Protein AF-A0A0D8L1F2-F1 (afdb_monomer_lite)

Structure (mmCIF, N/CA/C/O backbone):
data_AF-A0A0D8L1F2-F1
#
_entry.id   AF-A0A0D8L1F2-F1
#
loop_
_atom_site.group_PDB
_atom_site.id
_atom_site.type_symbol
_atom_site.label_atom_id
_atom_site.label_alt_id
_atom_site.label_comp_id
_atom_site.label_asym_id
_atom_site.label_entity_id
_atom_site.label_seq_id
_atom_site.pdbx_PDB_ins_code
_atom_site.Cartn_x
_atom_site.Cartn_y
_atom_site.Cartn_z
_atom_site.occupancy
_atom_site.B_iso_or_equiv
_atom_site.auth_seq_id
_atom_site.auth_comp_id
_atom_site.auth_asym_id
_atom_site.auth_atom_id
_atom_site.pdbx_PDB_model_num
ATOM 1 N N . THR A 1 1 ? -0.010 -15.046 -6.579 1.00 81.12 1 THR A N 1
ATOM 2 C CA . THR A 1 1 ? 1.355 -15.216 -7.122 1.00 81.12 1 THR A CA 1
ATOM 3 C C . THR A 1 1 ? 1.307 -15.309 -8.630 1.00 81.12 1 THR A C 1
ATOM 5 O O . THR A 1 1 ? 0.447 -16.017 -9.132 1.00 81.12 1 THR A O 1
ATOM 8 N N . LEU A 1 2 ? 2.216 -14.634 -9.337 1.00 91.88 2 LEU A N 1
ATOM 9 C CA . LEU A 1 2 ? 2.370 -14.668 -10.795 1.00 91.88 2 LEU A CA 1
ATOM 10 C C . LEU A 1 2 ? 3.805 -15.093 -11.134 1.00 91.88 2 LEU A C 1
ATOM 12 O O . LEU A 1 2 ? 4.765 -14.518 -10.615 1.00 91.88 2 LEU A O 1
ATOM 16 N N . ARG A 1 3 ? 3.957 -16.107 -11.991 1.00 95.12 3 ARG A N 1
ATOM 17 C CA . ARG A 1 3 ? 5.261 -16.612 -12.443 1.00 95.12 3 ARG A CA 1
ATOM 18 C C . ARG A 1 3 ? 5.282 -16.678 -13.963 1.00 95.12 3 ARG A C 1
ATOM 20 O O . ARG A 1 3 ? 4.479 -17.395 -14.543 1.00 95.12 3 ARG A O 1
ATOM 27 N N . CYS A 1 4 ? 6.202 -15.945 -14.577 1.00 94.81 4 CYS A N 1
A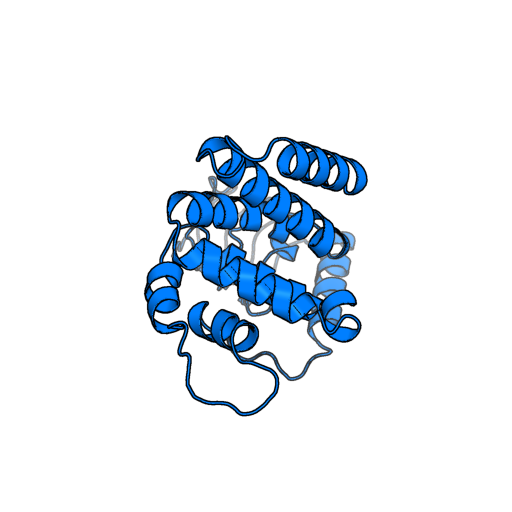TOM 28 C CA . CYS A 1 4 ? 6.330 -15.831 -16.027 1.00 94.81 4 CYS A CA 1
ATOM 29 C C . CYS A 1 4 ? 7.793 -15.868 -16.512 1.00 94.81 4 CYS A C 1
ATOM 31 O O . CYS A 1 4 ? 8.147 -15.295 -17.540 1.00 94.81 4 CYS A O 1
ATOM 33 N N . ASN A 1 5 ? 8.666 -16.543 -15.758 1.00 96.69 5 ASN A N 1
ATOM 34 C CA . ASN A 1 5 ? 10.099 -16.628 -16.055 1.00 96.69 5 ASN A CA 1
ATOM 35 C C . ASN A 1 5 ? 10.387 -17.268 -17.426 1.00 96.69 5 ASN A C 1
ATOM 37 O O . ASN A 1 5 ? 9.662 -18.176 -17.826 1.00 96.69 5 ASN A O 1
ATOM 41 N N . ASN A 1 6 ? 11.495 -16.875 -18.060 1.00 97.31 6 ASN A N 1
ATOM 42 C CA . ASN A 1 6 ? 12.015 -17.452 -19.308 1.00 97.31 6 ASN A CA 1
ATOM 43 C C . ASN A 1 6 ? 11.023 -17.361 -20.475 1.00 97.31 6 ASN A C 1
ATOM 45 O O . ASN A 1 6 ? 10.705 -18.360 -21.117 1.00 97.31 6 ASN A O 1
ATOM 49 N N . ASN A 1 7 ? 10.524 -16.156 -20.732 1.00 97.00 7 ASN A N 1
ATOM 50 C CA . ASN A 1 7 ? 9.654 -15.873 -21.869 1.00 97.00 7 ASN A CA 1
ATOM 51 C C . ASN A 1 7 ? 10.228 -14.715 -22.700 1.00 97.00 7 ASN A C 1
ATOM 53 O O . ASN A 1 7 ? 11.333 -14.229 -22.466 1.00 97.00 7 ASN A O 1
ATOM 57 N N . GLN A 1 8 ? 9.477 -14.290 -23.712 1.00 97.00 8 GLN A N 1
ATOM 58 C CA . GLN A 1 8 ? 9.818 -13.156 -24.573 1.00 97.00 8 GLN A CA 1
ATOM 59 C C . GLN A 1 8 ? 8.890 -11.962 -24.305 1.00 97.00 8 GLN A C 1
ATOM 61 O O . GLN A 1 8 ? 8.558 -11.209 -25.216 1.00 97.00 8 GLN A O 1
ATOM 66 N N . LEU A 1 9 ? 8.416 -11.811 -23.064 1.00 97.12 9 LEU A N 1
ATOM 67 C CA . LEU A 1 9 ? 7.480 -10.745 -22.714 1.00 97.12 9 LEU A CA 1
ATOM 68 C C . LEU A 1 9 ? 8.188 -9.396 -22.765 1.00 97.12 9 LEU A C 1
ATOM 70 O O . LEU A 1 9 ? 9.232 -9.218 -22.139 1.00 97.12 9 LEU A O 1
ATOM 74 N N . THR A 1 10 ? 7.592 -8.450 -23.483 1.00 96.00 10 THR A N 1
ATOM 75 C CA . THR A 1 10 ? 8.072 -7.065 -23.596 1.00 96.00 10 THR A CA 1
ATOM 76 C C . THR A 1 10 ? 7.353 -6.115 -22.639 1.00 96.00 10 THR A C 1
ATOM 78 O O . THR A 1 10 ? 7.890 -5.066 -22.286 1.00 96.00 10 THR A O 1
ATOM 81 N N . SER A 1 11 ? 6.164 -6.497 -22.165 1.00 95.25 11 SER A N 1
ATOM 82 C CA . SER A 1 11 ? 5.370 -5.762 -21.182 1.00 95.25 11 SER A CA 1
ATOM 83 C C . SER A 1 11 ? 4.539 -6.710 -20.311 1.00 95.25 11 SER A C 1
ATOM 85 O O . SER A 1 11 ? 4.384 -7.895 -20.615 1.00 95.25 11 SER A O 1
ATOM 87 N N . LEU A 1 12 ? 4.007 -6.177 -19.209 1.00 94.06 12 LEU A N 1
ATOM 88 C CA . LEU A 1 12 ? 3.026 -6.850 -18.360 1.00 94.06 12 LEU A CA 1
ATOM 89 C C . LEU A 1 12 ? 1.721 -6.042 -18.341 1.00 94.06 12 LEU A C 1
ATOM 91 O O . LEU A 1 12 ? 1.775 -4.809 -18.364 1.00 94.06 12 LEU A O 1
ATOM 95 N N . PRO A 1 13 ? 0.554 -6.705 -18.259 1.00 92.44 13 PRO A N 1
ATOM 96 C CA . PRO A 1 13 ? -0.706 -6.020 -17.997 1.00 92.44 13 PRO A CA 1
ATOM 97 C C . PRO A 1 13 ? -0.723 -5.430 -16.572 1.00 92.44 13 PRO A C 1
ATOM 99 O O . PRO A 1 13 ? 0.138 -5.773 -15.754 1.00 92.44 13 PRO A O 1
ATOM 102 N N . PRO A 1 14 ? -1.715 -4.580 -16.238 1.00 87.94 14 PRO A N 1
ATOM 103 C CA . PRO A 1 14 ? -1.937 -4.137 -14.865 1.00 87.94 14 PRO A CA 1
ATOM 104 C C . PRO A 1 14 ? -1.960 -5.316 -13.885 1.00 87.94 14 PRO A C 1
ATOM 106 O O . PRO A 1 14 ? -2.590 -6.344 -14.142 1.00 87.94 14 PRO A O 1
ATOM 109 N N . LEU A 1 15 ? -1.249 -5.172 -12.765 1.00 85.62 15 LEU A N 1
ATOM 110 C CA . LEU A 1 15 ? -1.155 -6.228 -11.762 1.00 85.62 15 LEU A CA 1
ATOM 111 C C . LEU A 1 15 ? -2.394 -6.211 -10.858 1.00 85.62 15 LEU A C 1
ATOM 113 O O . LEU A 1 15 ? -2.869 -5.133 -10.498 1.00 85.62 15 LEU A O 1
ATOM 117 N N . PRO A 1 16 ? -2.902 -7.382 -10.438 1.00 79.94 16 PRO A N 1
ATOM 118 C CA . PRO A 1 16 ? -3.997 -7.434 -9.485 1.00 79.94 16 PRO A CA 1
ATOM 119 C C . PRO A 1 16 ? -3.550 -6.888 -8.124 1.00 79.94 16 PRO A C 1
ATOM 121 O O . PRO A 1 16 ? -2.434 -7.149 -7.671 1.00 79.94 16 PRO A O 1
ATOM 124 N N . THR A 1 17 ? -4.445 -6.165 -7.452 1.00 67.12 17 THR A N 1
ATOM 125 C CA . THR A 1 17 ? -4.190 -5.456 -6.184 1.00 67.12 17 THR A CA 1
ATOM 126 C C . THR A 1 17 ? -3.732 -6.375 -5.045 1.00 67.12 17 THR A C 1
ATOM 128 O O . THR A 1 17 ? -2.955 -5.948 -4.198 1.00 67.12 17 THR A O 1
ATOM 131 N N . GLY A 1 18 ? -4.129 -7.652 -5.056 1.00 67.94 18 GLY A N 1
ATOM 132 C CA . GLY A 1 18 ? -3.708 -8.669 -4.078 1.00 67.94 18 GLY A CA 1
ATOM 133 C C . GLY A 1 18 ? -2.446 -9.466 -4.446 1.00 67.94 18 GLY A C 1
ATOM 134 O O . GLY A 1 18 ? -2.176 -10.508 -3.841 1.00 67.94 18 GLY A O 1
ATOM 135 N N . LEU A 1 19 ? -1.683 -9.072 -5.475 1.00 79.00 19 LEU A N 1
ATOM 136 C CA . LEU A 1 19 ? -0.528 -9.857 -5.918 1.00 79.00 19 LEU A CA 1
ATOM 137 C C . LEU A 1 19 ? 0.652 -9.767 -4.936 1.00 79.00 19 LEU A C 1
ATOM 139 O O . LEU A 1 19 ? 1.387 -8.787 -4.909 1.00 79.00 19 LEU A O 1
ATOM 143 N N . GLN A 1 20 ? 0.902 -10.860 -4.215 1.00 73.75 20 GLN A N 1
ATOM 144 C CA . GLN A 1 20 ? 1.997 -10.932 -3.237 1.00 73.75 20 GLN A CA 1
ATOM 145 C C . GLN A 1 20 ? 3.369 -11.299 -3.824 1.00 73.75 20 GLN A C 1
ATOM 147 O O . GLN A 1 20 ? 4.401 -10.966 -3.250 1.00 73.75 20 GLN A O 1
ATOM 152 N N . GLU A 1 21 ? 3.424 -12.019 -4.945 1.00 83.25 21 GLU A N 1
ATOM 153 C CA . GLU A 1 21 ? 4.690 -12.475 -5.533 1.00 83.25 21 GLU A CA 1
ATOM 154 C C . GLU A 1 21 ? 4.629 -12.367 -7.055 1.00 83.25 21 GLU A C 1
ATOM 156 O O . GLU A 1 21 ? 3.747 -12.967 -7.677 1.00 83.25 21 GLU A O 1
ATOM 161 N N . LEU A 1 22 ? 5.589 -11.638 -7.627 1.00 94.12 22 LEU A N 1
ATOM 162 C CA . LEU A 1 22 ? 5.833 -11.516 -9.060 1.00 94.12 22 LEU A CA 1
ATOM 163 C C . LEU A 1 22 ? 7.233 -12.051 -9.382 1.00 94.12 22 LEU A C 1
ATOM 165 O O . LEU A 1 22 ? 8.231 -11.532 -8.880 1.00 94.12 22 LEU A O 1
ATOM 169 N N . ARG A 1 23 ? 7.311 -13.088 -10.222 1.00 94.88 23 ARG A N 1
ATOM 170 C CA . ARG A 1 23 ? 8.579 -13.616 -10.750 1.00 94.88 23 ARG A CA 1
ATOM 171 C C . ARG A 1 23 ? 8.531 -13.688 -12.268 1.00 94.88 23 ARG A C 1
ATOM 173 O O . ARG A 1 23 ? 7.853 -14.557 -12.811 1.00 94.88 23 ARG A O 1
ATOM 180 N N . CYS A 1 24 ? 9.246 -12.795 -12.932 1.00 96.44 24 CYS A N 1
ATOM 181 C CA . CYS A 1 24 ? 9.278 -12.677 -14.387 1.00 96.44 24 CYS A CA 1
ATOM 182 C C . CYS A 1 24 ? 10.712 -12.443 -14.878 1.00 96.44 24 CYS A C 1
ATOM 184 O O . CYS A 1 24 ? 11.007 -11.525 -15.641 1.00 96.44 24 CYS A O 1
ATOM 186 N N . ASN A 1 25 ? 11.616 -13.301 -14.410 1.00 96.69 25 ASN A N 1
ATOM 187 C CA . ASN A 1 25 ? 13.031 -13.282 -14.765 1.00 96.69 25 ASN A CA 1
ATOM 188 C C . ASN A 1 25 ? 13.242 -13.723 -16.216 1.00 96.69 25 ASN A C 1
ATOM 190 O O . ASN A 1 25 ? 12.440 -14.500 -16.734 1.00 96.69 25 ASN A O 1
ATOM 194 N N . HIS A 1 26 ? 14.343 -13.297 -16.834 1.00 96.88 26 HIS A N 1
ATOM 195 C CA . HIS A 1 26 ? 14.728 -13.679 -18.195 1.00 96.88 26 HIS A CA 1
ATOM 196 C C . HIS A 1 26 ? 13.600 -13.412 -19.199 1.00 96.88 26 HIS A C 1
ATOM 198 O O . HIS A 1 26 ? 13.029 -14.331 -19.786 1.00 96.88 26 HIS A O 1
ATOM 204 N N . ASN A 1 27 ? 13.247 -12.137 -19.327 1.00 98.12 27 ASN A N 1
ATOM 205 C CA . ASN A 1 27 ? 12.273 -11.628 -20.287 1.00 98.12 27 ASN A CA 1
ATOM 206 C C . ASN A 1 27 ? 12.861 -10.398 -21.003 1.00 98.12 27 ASN A C 1
ATOM 208 O O . ASN A 1 27 ? 14.049 -10.095 -20.884 1.00 98.12 27 ASN A O 1
ATOM 212 N N . GLN A 1 28 ? 12.043 -9.699 -21.785 1.00 97.44 28 GLN A N 1
ATOM 213 C CA . GLN A 1 28 ? 12.422 -8.492 -22.521 1.00 97.44 28 GLN A CA 1
ATOM 214 C C . GLN A 1 28 ? 11.654 -7.267 -22.003 1.00 97.44 28 GLN A C 1
ATOM 216 O O . GLN A 1 28 ? 11.385 -6.338 -22.762 1.00 97.44 28 GLN A O 1
ATOM 221 N N . LEU A 1 29 ? 11.266 -7.269 -20.720 1.00 97.25 29 LEU A N 1
ATOM 222 C CA . LEU A 1 29 ? 10.457 -6.202 -20.136 1.00 97.25 29 LEU A CA 1
ATOM 223 C C . LEU A 1 29 ? 11.232 -4.887 -20.167 1.00 97.25 29 LEU A C 1
ATOM 225 O O . LEU A 1 29 ? 12.333 -4.802 -19.620 1.00 97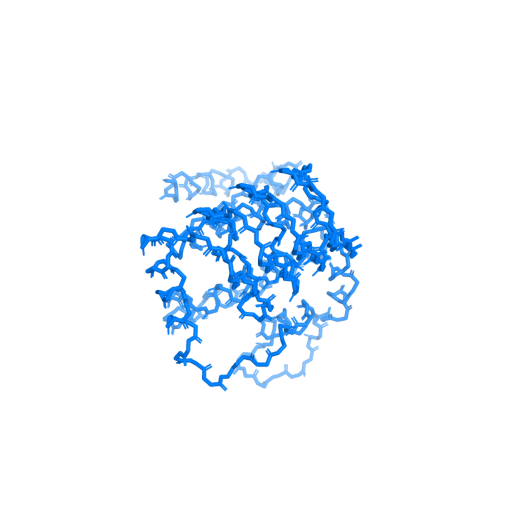.25 29 LEU A O 1
ATOM 229 N N . THR A 1 30 ? 10.644 -3.867 -20.786 1.00 92.00 30 THR A N 1
ATOM 230 C CA . THR A 1 30 ? 11.222 -2.515 -20.873 1.00 92.00 30 THR A CA 1
ATOM 231 C C . THR A 1 30 ? 10.699 -1.586 -19.778 1.00 92.00 30 THR A C 1
ATOM 233 O O . THR A 1 30 ? 11.370 -0.626 -19.402 1.00 92.00 30 THR A O 1
ATOM 236 N N . SER A 1 31 ? 9.533 -1.901 -19.213 1.00 89.19 31 SER A N 1
ATOM 237 C CA . SER A 1 31 ? 8.926 -1.211 -18.076 1.00 89.19 31 SER A CA 1
ATOM 238 C C . SER A 1 31 ? 8.124 -2.183 -17.205 1.00 89.19 31 SER A C 1
ATOM 240 O O . SER A 1 31 ? 7.849 -3.321 -17.597 1.00 89.19 31 SER A O 1
ATOM 242 N N . LEU A 1 32 ? 7.750 -1.733 -16.005 1.00 88.50 32 LEU A N 1
ATOM 243 C CA . LEU A 1 32 ? 6.818 -2.444 -15.132 1.00 88.50 32 LEU A CA 1
ATOM 244 C C . LEU A 1 32 ? 5.560 -1.598 -14.898 1.00 88.50 32 LEU A C 1
ATOM 246 O O . LEU A 1 32 ? 5.671 -0.376 -14.770 1.00 88.50 32 LEU A O 1
ATOM 250 N N . PRO A 1 33 ? 4.379 -2.230 -14.790 1.00 87.81 33 PRO A N 1
ATOM 251 C CA . PRO A 1 33 ? 3.174 -1.569 -14.300 1.00 87.81 33 PRO A CA 1
ATOM 252 C C . PRO A 1 33 ? 3.332 -1.163 -12.826 1.00 87.81 33 PRO A C 1
ATOM 254 O O . PRO A 1 33 ? 4.276 -1.574 -12.144 1.00 87.81 33 PRO A O 1
ATOM 257 N N . ALA A 1 34 ? 2.371 -0.387 -12.319 1.00 80.56 34 ALA A N 1
ATOM 258 C CA . ALA A 1 34 ? 2.299 -0.061 -10.899 1.00 80.56 34 ALA A CA 1
ATOM 259 C C . ALA A 1 34 ? 2.318 -1.338 -10.044 1.00 80.56 34 ALA A C 1
ATOM 261 O O . ALA A 1 34 ? 1.617 -2.316 -10.322 1.00 80.56 34 ALA A O 1
ATOM 262 N N . LEU A 1 35 ? 3.153 -1.319 -9.010 1.00 79.88 35 LEU A N 1
ATOM 263 C CA . LEU A 1 35 ? 3.370 -2.450 -8.124 1.00 79.88 35 LEU A CA 1
ATOM 264 C C . LEU A 1 35 ? 2.395 -2.374 -6.943 1.00 79.88 35 LEU A C 1
ATOM 266 O O . LEU A 1 35 ? 2.310 -1.325 -6.301 1.00 79.88 35 LEU A O 1
ATOM 270 N N . PRO A 1 36 ? 1.689 -3.470 -6.624 1.00 73.44 36 PRO A N 1
ATOM 271 C CA . PRO A 1 36 ? 0.894 -3.567 -5.409 1.00 73.44 3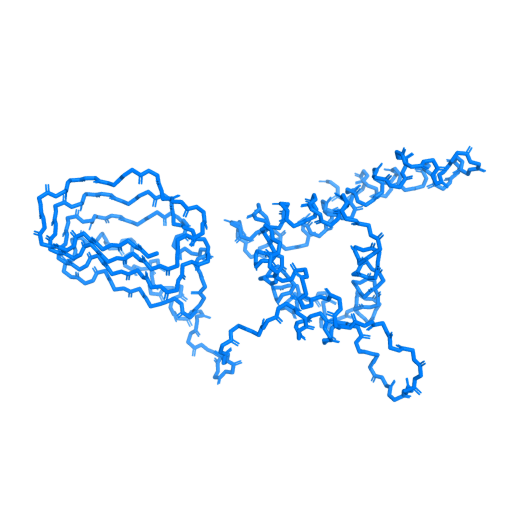6 PRO A CA 1
ATOM 272 C C . PRO A 1 36 ? 1.741 -3.319 -4.162 1.00 73.44 36 PRO A C 1
ATOM 274 O O . PRO A 1 36 ? 2.810 -3.910 -4.011 1.00 73.44 36 PRO A O 1
ATOM 277 N N . ALA A 1 37 ? 1.241 -2.484 -3.248 1.00 64.56 37 ALA A N 1
ATOM 278 C CA . ALA A 1 37 ? 1.933 -2.175 -1.996 1.00 64.56 37 ALA A CA 1
ATOM 279 C C . ALA A 1 37 ? 2.204 -3.441 -1.161 1.00 64.56 37 ALA A C 1
ATOM 281 O O . ALA A 1 37 ? 3.282 -3.569 -0.593 1.00 64.56 37 ALA A O 1
ATOM 282 N N . GLU A 1 38 ? 1.269 -4.403 -1.191 1.00 61.91 38 GLU A N 1
ATOM 283 C CA . GLU A 1 38 ? 1.285 -5.721 -0.521 1.00 61.91 38 GLU A CA 1
ATOM 284 C C . GLU A 1 38 ? 2.194 -6.774 -1.158 1.00 61.91 38 GLU A C 1
ATOM 286 O O . GLU A 1 38 ? 2.196 -7.942 -0.756 1.00 61.91 38 GLU A O 1
ATOM 291 N N . MET A 1 39 ? 2.996 -6.386 -2.148 1.00 74.44 39 MET A N 1
ATOM 292 C CA . MET A 1 39 ? 3.958 -7.293 -2.748 1.00 74.44 39 MET A CA 1
ATOM 293 C C . MET A 1 39 ? 5.041 -7.668 -1.733 1.00 74.44 39 MET A C 1
ATOM 295 O O . MET A 1 39 ? 5.685 -6.819 -1.133 1.00 74.44 39 MET A O 1
ATOM 299 N N . LEU A 1 40 ? 5.266 -8.968 -1.565 1.00 71.44 40 LEU A N 1
ATOM 300 C CA . LEU A 1 40 ? 6.286 -9.538 -0.685 1.00 71.44 40 LEU A CA 1
ATOM 301 C C . LEU A 1 40 ? 7.557 -9.908 -1.452 1.00 71.44 40 LEU A C 1
ATOM 303 O O . LEU A 1 40 ? 8.649 -9.946 -0.880 1.00 71.44 40 LEU A O 1
ATOM 307 N N . ARG A 1 41 ? 7.426 -10.198 -2.752 1.00 80.12 41 ARG A N 1
ATOM 308 C CA . ARG A 1 41 ? 8.562 -10.515 -3.618 1.00 80.12 41 ARG A CA 1
ATOM 309 C C . ARG A 1 41 ? 8.355 -10.017 -5.045 1.00 80.12 41 ARG A C 1
ATOM 311 O O . ARG A 1 41 ? 7.388 -10.396 -5.703 1.00 80.12 41 ARG A O 1
ATOM 318 N N . LEU A 1 42 ? 9.335 -9.261 -5.525 1.00 90.88 42 LEU A N 1
ATOM 319 C CA . LEU A 1 42 ? 9.509 -8.834 -6.906 1.00 90.88 42 LEU A CA 1
ATOM 320 C C . LEU A 1 42 ? 10.828 -9.405 -7.433 1.00 90.88 42 LEU A C 1
ATOM 322 O O . LEU A 1 42 ? 11.896 -9.070 -6.931 1.00 90.88 42 LEU A O 1
ATOM 326 N N . SER A 1 43 ? 10.767 -10.254 -8.453 1.00 92.81 43 SER A N 1
ATOM 327 C CA . SER A 1 43 ? 11.949 -10.772 -9.144 1.00 92.81 43 SER A CA 1
ATOM 328 C C . SER A 1 43 ? 11.755 -10.575 -10.644 1.00 92.81 43 SER A C 1
ATOM 330 O O . SER A 1 43 ? 10.860 -11.174 -11.244 1.00 92.81 43 SER A O 1
ATOM 332 N N . VAL A 1 44 ? 12.552 -9.678 -11.222 1.00 94.81 44 VAL A N 1
ATOM 333 C CA . VAL A 1 44 ? 12.529 -9.304 -12.650 1.00 94.81 44 VAL A CA 1
ATOM 334 C C . VAL A 1 44 ? 13.951 -9.269 -13.212 1.00 94.81 44 VAL A C 1
ATOM 336 O O . VAL A 1 44 ? 14.332 -8.398 -13.994 1.00 94.81 44 VAL A O 1
ATOM 339 N N . VAL A 1 45 ? 14.752 -10.240 -12.787 1.00 96.00 45 VAL A N 1
ATOM 340 C CA . VAL A 1 45 ? 16.166 -10.391 -13.132 1.00 96.00 45 VAL A CA 1
ATOM 341 C C . VAL A 1 45 ? 16.339 -10.601 -14.632 1.00 96.00 45 VAL A C 1
ATOM 343 O O . VAL A 1 45 ? 15.538 -11.309 -15.238 1.00 96.00 45 VAL A O 1
ATOM 346 N N . ASN A 1 46 ? 17.400 -10.043 -15.220 1.00 96.06 46 ASN A N 1
ATOM 347 C CA . ASN A 1 46 ? 17.716 -10.180 -16.648 1.00 96.06 46 ASN A CA 1
ATOM 348 C C . ASN A 1 46 ? 16.536 -9.767 -17.546 1.00 96.06 46 ASN A C 1
ATOM 350 O O . ASN A 1 46 ? 15.941 -10.590 -18.243 1.00 96.06 46 ASN A O 1
ATOM 354 N N . ASN A 1 47 ? 16.193 -8.483 -17.478 1.00 97.75 47 ASN A N 1
ATOM 355 C CA . ASN A 1 47 ? 15.224 -7.806 -18.338 1.00 97.75 47 ASN A CA 1
ATOM 356 C C . ASN A 1 47 ? 15.876 -6.548 -18.952 1.00 97.75 47 ASN A C 1
ATOM 358 O O . ASN A 1 47 ? 17.084 -6.339 -18.836 1.00 97.75 47 ASN A O 1
ATOM 362 N N . GLN A 1 48 ? 15.092 -5.706 -19.626 1.00 96.00 48 GLN A N 1
ATOM 363 C CA . GLN A 1 48 ? 15.560 -4.484 -20.290 1.00 96.00 48 GLN A CA 1
ATOM 364 C C . GLN A 1 48 ? 15.071 -3.212 -19.575 1.00 96.00 48 GLN A C 1
ATOM 366 O O . GLN A 1 48 ? 14.890 -2.169 -20.203 1.00 96.00 48 GLN A O 1
ATOM 371 N N . LEU A 1 49 ? 14.854 -3.281 -18.257 1.00 92.19 49 LEU A N 1
ATOM 372 C CA . LEU A 1 49 ? 14.352 -2.153 -17.475 1.00 92.19 49 LEU A CA 1
ATOM 373 C C . LEU A 1 49 ? 15.416 -1.056 -17.371 1.00 92.19 49 LEU A C 1
ATOM 375 O O . LEU A 1 49 ? 16.521 -1.285 -16.875 1.00 92.19 49 LEU A O 1
ATOM 379 N N . THR A 1 50 ? 15.063 0.156 -17.793 1.00 83.19 50 THR A N 1
ATOM 380 C CA . THR A 1 50 ? 15.897 1.360 -17.626 1.00 83.19 50 THR A CA 1
ATOM 381 C C . THR A 1 50 ? 15.458 2.199 -16.426 1.00 83.19 50 THR A C 1
ATOM 383 O O . THR A 1 50 ? 16.280 2.876 -15.801 1.00 83.19 50 THR A O 1
ATOM 386 N N . THR A 1 51 ? 14.178 2.107 -16.067 1.00 81.62 51 THR A N 1
ATOM 387 C CA . THR A 1 51 ? 13.542 2.766 -14.924 1.00 81.62 51 THR A CA 1
ATOM 388 C C . THR A 1 51 ? 12.678 1.775 -14.141 1.00 81.62 51 THR A C 1
ATOM 390 O O . THR A 1 51 ? 12.438 0.646 -14.572 1.00 81.62 51 THR A O 1
ATOM 393 N N . LEU A 1 52 ? 12.223 2.196 -12.961 1.00 79.88 52 LEU A N 1
ATOM 394 C CA . LEU A 1 52 ? 11.267 1.465 -12.133 1.00 79.88 52 LEU A CA 1
ATOM 395 C C . LEU A 1 52 ? 10.061 2.368 -11.850 1.00 79.88 52 LEU A C 1
ATOM 397 O O . LEU A 1 52 ? 10.228 3.588 -11.803 1.00 79.88 52 LEU A O 1
ATOM 401 N N . PRO A 1 53 ? 8.861 1.798 -11.656 1.00 78.06 53 PRO A N 1
ATOM 402 C CA . PRO A 1 53 ? 7.676 2.580 -11.335 1.00 78.06 53 PRO A CA 1
ATOM 403 C C . PRO A 1 53 ? 7.828 3.221 -9.953 1.00 78.06 53 PRO A C 1
ATOM 405 O O . PRO A 1 53 ? 8.370 2.601 -9.039 1.00 78.06 53 PRO A O 1
ATOM 408 N N . GLU A 1 54 ? 7.296 4.431 -9.768 1.00 67.88 54 GLU A N 1
ATOM 409 C CA . GLU A 1 54 ? 7.375 5.168 -8.493 1.00 67.88 54 GLU A CA 1
ATOM 410 C C . GLU A 1 54 ? 6.808 4.374 -7.307 1.00 67.88 54 GLU A C 1
ATOM 412 O O . GLU A 1 54 ? 7.308 4.473 -6.185 1.00 67.88 54 GLU A O 1
ATOM 417 N N . SER A 1 55 ? 5.834 3.492 -7.568 1.00 70.56 55 SER A N 1
ATOM 418 C CA . SER A 1 55 ? 5.263 2.557 -6.592 1.00 70.56 55 SER A CA 1
ATOM 419 C C . SER A 1 55 ? 6.302 1.660 -5.906 1.00 70.56 55 SER A C 1
ATOM 421 O O . SER A 1 55 ? 6.016 1.127 -4.839 1.00 70.56 55 SER A O 1
ATOM 423 N N . ILE A 1 56 ? 7.512 1.503 -6.466 1.00 75.94 56 ILE A N 1
ATOM 424 C CA . ILE A 1 56 ? 8.619 0.776 -5.824 1.00 75.94 56 ILE A CA 1
ATOM 425 C C . ILE A 1 56 ? 8.994 1.377 -4.456 1.00 75.94 56 ILE A C 1
ATOM 427 O O . ILE A 1 56 ? 9.383 0.641 -3.554 1.00 75.94 56 ILE A O 1
ATOM 431 N N . ALA A 1 57 ? 8.820 2.691 -4.267 1.00 64.81 57 ALA A N 1
ATOM 432 C CA . ALA A 1 57 ? 9.037 3.358 -2.981 1.00 64.81 57 ALA A CA 1
ATOM 433 C C . ALA A 1 57 ? 7.914 3.091 -1.964 1.00 64.81 57 ALA A C 1
ATOM 435 O O . ALA A 1 57 ? 8.111 3.263 -0.761 1.00 64.81 57 ALA A O 1
ATOM 436 N N . GLY A 1 58 ? 6.738 2.683 -2.447 1.00 58.22 58 GLY A N 1
ATOM 437 C CA . GLY A 1 58 ? 5.579 2.320 -1.633 1.00 58.22 58 GLY A CA 1
ATOM 438 C C . GLY A 1 58 ? 5.552 0.851 -1.212 1.00 58.22 58 GLY A C 1
ATOM 439 O O . GLY A 1 58 ? 4.711 0.485 -0.394 1.00 58.22 58 GLY A O 1
ATOM 440 N N . LEU A 1 59 ? 6.458 0.020 -1.740 1.00 66.56 59 LEU A N 1
ATOM 441 C CA . LEU A 1 59 ? 6.571 -1.384 -1.354 1.00 66.56 59 LEU A CA 1
ATOM 442 C C . LEU A 1 59 ? 6.950 -1.526 0.118 1.00 66.56 59 LEU A C 1
ATOM 444 O O . LEU A 1 59 ? 7.643 -0.683 0.699 1.00 66.56 59 LEU A O 1
ATOM 448 N N . PHE A 1 60 ? 6.558 -2.649 0.718 1.00 56.66 60 PHE A N 1
ATOM 449 C CA . PHE A 1 60 ? 7.012 -2.973 2.061 1.00 56.66 60 PHE A CA 1
ATOM 450 C C . PHE A 1 60 ? 8.534 -2.970 2.144 1.00 56.66 60 PHE A C 1
ATOM 452 O O . PHE A 1 60 ? 9.219 -3.545 1.301 1.00 56.66 60 PHE A O 1
ATOM 459 N N . ARG A 1 61 ? 9.060 -2.416 3.241 1.00 56.00 61 ARG A N 1
ATOM 460 C CA . ARG A 1 61 ? 10.496 -2.431 3.566 1.00 56.00 61 ARG A CA 1
ATOM 461 C C . ARG A 1 61 ? 11.093 -3.854 3.563 1.00 56.00 61 ARG A C 1
ATOM 463 O O . ARG A 1 61 ? 12.284 -4.018 3.344 1.00 56.00 61 ARG A O 1
ATOM 470 N N . ALA A 1 62 ? 10.258 -4.873 3.797 1.00 57.25 62 ALA A N 1
ATOM 471 C CA . ALA A 1 62 ? 10.621 -6.293 3.796 1.00 57.25 62 ALA A CA 1
ATOM 472 C C . ALA A 1 62 ? 10.434 -6.998 2.436 1.00 57.25 62 ALA A C 1
ATOM 474 O O . ALA A 1 62 ? 10.660 -8.207 2.342 1.00 57.25 62 ALA A O 1
ATOM 475 N N . THR A 1 63 ? 10.001 -6.276 1.400 1.00 66.06 63 THR A N 1
ATOM 476 C CA . THR A 1 63 ? 9.812 -6.834 0.059 1.00 66.06 63 THR A CA 1
ATOM 477 C C . THR A 1 63 ? 11.154 -7.275 -0.490 1.00 66.06 63 THR A C 1
ATOM 479 O O . THR A 1 63 ? 12.099 -6.492 -0.569 1.00 66.06 63 THR A O 1
ATOM 482 N N . GLN A 1 64 ? 11.242 -8.532 -0.907 1.00 74.94 64 GLN A N 1
ATOM 483 C CA . GLN A 1 64 ? 12.419 -9.012 -1.616 1.00 74.94 64 GLN A CA 1
ATOM 484 C C . GLN A 1 64 ? 12.356 -8.498 -3.049 1.00 74.94 64 GLN A C 1
ATOM 486 O O . GLN A 1 64 ? 11.559 -9.000 -3.840 1.00 74.94 64 GLN A O 1
ATOM 491 N N . VAL A 1 65 ? 13.167 -7.491 -3.363 1.00 85.12 65 VAL A N 1
ATOM 492 C CA . VAL A 1 65 ? 13.259 -6.899 -4.698 1.00 85.12 65 VAL A CA 1
ATOM 493 C C . VAL A 1 65 ? 14.580 -7.309 -5.334 1.00 85.12 65 VAL A C 1
ATOM 495 O O . VAL A 1 65 ? 15.645 -6.946 -4.844 1.00 85.12 65 VAL A O 1
ATOM 498 N N . ASP A 1 66 ? 14.502 -8.044 -6.438 1.00 86.50 66 ASP A N 1
ATOM 499 C CA . ASP A 1 66 ? 15.651 -8.378 -7.273 1.00 86.50 66 ASP A CA 1
ATOM 500 C C . ASP A 1 66 ? 15.413 -7.903 -8.709 1.00 86.50 66 ASP A C 1
ATOM 502 O O . ASP A 1 66 ? 14.569 -8.424 -9.446 1.00 86.50 66 ASP A O 1
ATOM 506 N N . VAL A 1 67 ? 16.171 -6.872 -9.071 1.00 89.62 67 VAL A N 1
ATOM 507 C CA . VAL A 1 67 ? 16.172 -6.209 -10.381 1.00 89.62 67 VAL A CA 1
ATOM 508 C C . VAL A 1 67 ? 17.538 -6.343 -11.064 1.00 89.62 67 VAL A C 1
ATOM 510 O O . VAL A 1 67 ? 17.848 -5.593 -11.990 1.00 89.62 67 VAL A O 1
ATOM 513 N N . SER A 1 68 ? 18.383 -7.272 -10.608 1.00 89.62 68 SER A N 1
ATOM 514 C CA . SER A 1 68 ? 19.720 -7.488 -11.169 1.00 89.62 68 SER A CA 1
ATOM 515 C C . SER A 1 68 ? 19.675 -7.852 -12.661 1.00 89.62 68 SER A C 1
ATOM 517 O O . SER A 1 68 ? 18.669 -8.330 -13.185 1.00 89.62 68 SER A O 1
ATOM 519 N N . GLY A 1 69 ? 20.752 -7.561 -13.392 1.00 89.19 69 GLY A N 1
ATOM 520 C CA . GLY A 1 69 ? 20.804 -7.826 -14.835 1.00 89.19 69 GLY A CA 1
ATOM 521 C C . GLY A 1 69 ? 19.890 -6.933 -15.684 1.00 89.19 69 GLY A C 1
ATOM 522 O O . GLY A 1 69 ? 19.577 -7.294 -16.811 1.00 89.19 69 GLY A O 1
ATOM 523 N N . ASN A 1 70 ? 19.457 -5.782 -15.158 1.00 92.38 70 ASN A N 1
ATOM 524 C CA . ASN A 1 70 ? 18.737 -4.757 -15.914 1.00 92.38 70 ASN A CA 1
ATOM 525 C C . ASN A 1 70 ? 19.631 -3.537 -16.198 1.00 92.38 70 ASN A C 1
ATOM 527 O O . ASN A 1 70 ? 20.420 -3.141 -15.328 1.00 92.38 70 ASN A O 1
ATOM 531 N N . PRO A 1 71 ? 19.489 -2.880 -17.364 1.00 90.56 71 PRO A N 1
ATOM 532 C CA . PRO A 1 71 ? 20.210 -1.658 -17.717 1.00 90.56 71 PRO A CA 1
ATOM 533 C C . PRO A 1 71 ? 19.639 -0.411 -17.008 1.00 90.56 71 PRO A C 1
ATOM 535 O O . PRO A 1 71 ? 19.364 0.609 -17.637 1.00 90.56 71 PRO A O 1
ATOM 538 N N . LEU A 1 72 ? 19.477 -0.472 -15.680 1.00 87.06 72 LEU A N 1
ATOM 539 C CA . LEU A 1 72 ? 18.914 0.619 -14.881 1.00 87.06 72 LEU A CA 1
ATOM 540 C C . LEU A 1 72 ? 19.769 1.882 -14.992 1.00 87.06 72 LEU A C 1
ATOM 542 O O . LEU A 1 72 ? 20.993 1.821 -14.809 1.00 87.06 72 LEU A O 1
ATOM 546 N N . SER A 1 73 ? 19.109 3.020 -15.211 1.00 78.81 73 SER A N 1
ATOM 547 C CA . SER A 1 73 ? 19.745 4.335 -15.272 1.00 78.81 73 SER A CA 1
ATOM 548 C C . SER A 1 73 ? 20.455 4.688 -13.960 1.00 78.81 73 SER A C 1
ATOM 550 O O . SER A 1 73 ? 20.063 4.239 -12.878 1.00 78.81 73 SER A O 1
ATOM 552 N N . ALA A 1 74 ? 21.485 5.537 -14.035 1.00 72.88 74 ALA A N 1
ATOM 553 C CA . ALA A 1 74 ? 22.209 6.010 -12.851 1.00 72.88 74 ALA A CA 1
ATOM 554 C C . ALA A 1 74 ? 21.270 6.681 -11.830 1.00 72.88 74 ALA A C 1
ATOM 556 O O . ALA A 1 74 ? 21.388 6.446 -10.630 1.00 72.88 74 ALA A O 1
ATOM 557 N N . HIS A 1 75 ? 20.284 7.441 -12.315 1.00 69.00 75 HIS A N 1
ATOM 558 C CA . HIS A 1 75 ? 19.272 8.074 -11.475 1.00 69.00 75 HIS A CA 1
ATOM 559 C C . HIS A 1 75 ? 18.428 7.043 -10.707 1.00 69.00 75 HIS A C 1
ATOM 561 O O . HIS A 1 75 ? 18.269 7.150 -9.492 1.00 69.00 75 HIS A O 1
ATOM 567 N N . THR A 1 76 ? 17.946 5.995 -11.382 1.00 70.81 76 THR A N 1
ATOM 568 C CA . THR A 1 76 ? 17.158 4.928 -10.744 1.00 70.81 76 THR A CA 1
ATOM 569 C C . THR A 1 76 ? 17.979 4.137 -9.726 1.00 70.81 76 THR A C 1
ATOM 571 O O . THR A 1 76 ? 17.468 3.796 -8.661 1.00 70.81 76 THR A O 1
ATOM 574 N N . ARG A 1 77 ? 19.262 3.880 -10.001 1.00 72.94 77 ARG A N 1
ATOM 575 C CA . ARG A 1 77 ? 20.161 3.232 -9.031 1.00 72.94 77 ARG A CA 1
ATOM 576 C C . ARG A 1 77 ? 20.356 4.095 -7.786 1.00 72.94 77 ARG A C 1
ATOM 578 O O . ARG A 1 77 ? 20.187 3.595 -6.680 1.00 72.94 77 ARG A O 1
ATOM 585 N N . GLN A 1 78 ? 20.604 5.394 -7.960 1.00 65.31 78 GLN A N 1
ATOM 586 C CA . GLN A 1 78 ? 20.748 6.339 -6.849 1.00 65.31 78 GLN A CA 1
ATOM 587 C C . GLN A 1 78 ? 19.478 6.420 -5.990 1.00 65.31 78 GLN A C 1
ATOM 589 O O . GLN A 1 78 ? 19.553 6.494 -4.761 1.00 65.31 78 GLN A O 1
ATOM 594 N N . PHE A 1 79 ? 18.308 6.373 -6.627 1.00 67.81 79 PHE A N 1
ATOM 595 C CA . PHE A 1 79 ? 17.016 6.332 -5.950 1.00 67.81 79 PHE A CA 1
ATOM 596 C C . PHE A 1 79 ? 16.853 5.056 -5.110 1.00 67.81 79 PHE A C 1
ATOM 598 O O . PHE A 1 79 ? 16.531 5.141 -3.924 1.00 67.81 79 PHE A O 1
ATOM 605 N N . LEU A 1 80 ? 17.166 3.884 -5.675 1.00 68.19 80 LEU A N 1
ATOM 606 C CA . LEU A 1 80 ? 17.143 2.613 -4.944 1.00 68.19 80 LEU A CA 1
ATOM 607 C C . LEU A 1 80 ? 18.136 2.595 -3.777 1.00 68.19 80 LEU A C 1
ATOM 609 O O . LEU A 1 80 ? 17.791 2.134 -2.691 1.00 68.19 80 LEU A O 1
ATOM 613 N N . GLU A 1 81 ? 19.347 3.118 -3.963 1.00 67.00 81 GLU A N 1
ATOM 614 C CA . GLU A 1 81 ? 20.351 3.219 -2.900 1.00 67.00 81 GLU A CA 1
ATOM 615 C C . GLU A 1 81 ? 19.901 4.142 -1.769 1.00 67.00 81 GLU A C 1
ATOM 617 O O . GLU A 1 81 ? 20.093 3.817 -0.599 1.00 67.00 81 GLU A O 1
ATOM 622 N N . THR A 1 82 ? 19.273 5.270 -2.104 1.00 62.44 82 THR A N 1
ATOM 623 C CA . THR A 1 82 ? 18.727 6.212 -1.117 1.00 62.44 82 THR A CA 1
ATOM 624 C C . THR A 1 82 ? 17.639 5.545 -0.287 1.00 62.44 82 THR A C 1
ATOM 626 O O . THR A 1 82 ? 17.704 5.573 0.940 1.00 62.44 82 THR A O 1
ATOM 629 N N . ILE A 1 83 ? 16.694 4.865 -0.942 1.00 59.97 83 ILE A N 1
ATOM 630 C CA . ILE A 1 83 ? 15.629 4.130 -0.255 1.00 59.97 83 ILE A CA 1
ATOM 631 C C . ILE A 1 83 ? 16.231 3.016 0.612 1.00 59.97 83 ILE A C 1
ATOM 633 O O . ILE A 1 83 ? 15.881 2.899 1.780 1.00 59.97 83 ILE A O 1
ATOM 637 N N . THR A 1 84 ? 17.203 2.258 0.098 1.00 59.84 84 THR A N 1
ATOM 638 C CA . THR A 1 84 ? 17.862 1.148 0.815 1.00 59.84 84 THR A CA 1
ATOM 639 C C . THR A 1 84 ? 18.728 1.616 1.992 1.00 59.84 84 THR A C 1
ATOM 641 O O . THR A 1 84 ? 18.808 0.935 3.012 1.00 59.84 84 THR A O 1
ATOM 644 N N . ARG A 1 85 ? 19.347 2.798 1.919 1.00 54.22 85 ARG A N 1
ATOM 645 C CA . ARG A 1 85 ? 20.112 3.382 3.036 1.00 54.22 85 ARG A CA 1
ATOM 646 C C . ARG A 1 85 ? 19.210 3.931 4.137 1.00 54.22 85 ARG A C 1
ATOM 648 O O . ARG A 1 85 ? 19.491 3.687 5.307 1.00 54.22 85 ARG A O 1
ATOM 655 N N . ASP A 1 86 ? 18.096 4.568 3.779 1.00 50.00 86 ASP A N 1
ATOM 656 C CA . ASP A 1 86 ? 17.069 5.006 4.741 1.00 50.00 86 ASP A CA 1
ATOM 657 C C . ASP A 1 86 ? 16.373 3.797 5.419 1.00 50.00 86 ASP A C 1
ATOM 659 O O . ASP A 1 86 ? 15.757 3.907 6.484 1.00 50.00 86 ASP A O 1
ATOM 663 N N . LEU A 1 87 ? 16.484 2.611 4.805 1.00 48.50 87 LEU A N 1
ATOM 664 C CA . LEU A 1 87 ? 16.044 1.308 5.319 1.00 48.50 87 LEU A CA 1
ATOM 665 C C . LEU A 1 87 ? 17.068 0.624 6.242 1.00 48.50 87 LEU A C 1
ATOM 667 O O . LEU A 1 87 ? 16.669 -0.132 7.126 1.00 48.50 87 LEU A O 1
ATOM 671 N N . ALA A 1 88 ? 18.365 0.885 6.067 1.00 40.69 88 ALA A N 1
ATOM 672 C CA . ALA A 1 88 ? 19.447 0.172 6.751 1.00 40.69 88 ALA A CA 1
ATOM 673 C C . ALA A 1 88 ? 19.724 0.653 8.192 1.00 40.69 88 ALA A C 1
ATOM 675 O O . ALA A 1 88 ? 20.417 -0.035 8.939 1.00 40.69 88 ALA A O 1
ATOM 676 N N . TYR A 1 89 ? 19.172 1.796 8.618 1.00 39.16 89 TYR A N 1
ATOM 677 C CA . TYR A 1 89 ? 19.475 2.412 9.923 1.00 39.16 89 TYR A CA 1
ATOM 678 C C . TYR A 1 89 ? 18.521 2.034 11.078 1.00 39.16 89 TYR A C 1
ATOM 680 O O . TYR A 1 89 ? 18.477 2.713 12.103 1.00 39.16 89 TYR A O 1
ATOM 688 N N . SER A 1 90 ? 17.750 0.947 10.966 1.00 35.81 90 SER A N 1
ATOM 689 C CA . SER A 1 90 ? 16.948 0.429 12.088 1.00 35.81 90 SER A CA 1
ATOM 690 C C . SER A 1 90 ? 17.074 -1.091 12.227 1.00 35.81 90 SER A C 1
ATOM 692 O O . SER A 1 90 ? 16.434 -1.822 11.473 1.00 35.81 90 SER A O 1
ATOM 694 N N . PRO A 1 91 ? 17.820 -1.594 13.232 1.00 35.28 91 PRO A N 1
ATOM 695 C CA . PRO A 1 91 ? 18.005 -3.029 13.492 1.00 35.28 91 PRO A CA 1
ATOM 696 C C . PRO A 1 91 ? 16.739 -3.770 13.970 1.00 35.28 91 PRO A C 1
ATOM 698 O O . PRO A 1 91 ? 16.825 -4.903 14.437 1.00 35.28 91 PRO A O 1
ATOM 701 N N . ALA A 1 92 ? 15.563 -3.141 13.919 1.00 38.31 92 ALA A N 1
ATOM 702 C CA . ALA A 1 92 ? 14.390 -3.558 14.676 1.00 38.31 92 ALA A CA 1
ATOM 703 C C . ALA A 1 92 ? 13.093 -3.581 13.856 1.00 38.31 92 ALA A C 1
ATOM 705 O O . ALA A 1 92 ? 12.078 -3.108 14.341 1.00 38.31 92 ALA A O 1
ATOM 706 N N . PHE A 1 93 ? 13.063 -4.154 12.649 1.00 38.50 93 PHE A N 1
ATOM 707 C CA . PHE A 1 93 ? 11.774 -4.470 12.011 1.00 38.50 93 PHE A CA 1
ATOM 708 C C . PHE A 1 93 ? 11.731 -5.895 11.462 1.00 38.50 93 PHE A C 1
ATOM 710 O O . PHE A 1 93 ? 11.884 -6.181 10.278 1.00 38.50 93 PHE A O 1
ATOM 717 N N . ARG A 1 94 ? 11.471 -6.800 12.415 1.00 38.44 94 ARG A N 1
ATOM 718 C CA . ARG A 1 94 ? 10.766 -8.071 12.214 1.00 38.44 94 ARG A CA 1
ATOM 719 C C . ARG A 1 94 ? 9.503 -7.833 11.371 1.00 38.44 94 ARG A C 1
ATOM 721 O O . ARG A 1 94 ? 8.900 -6.773 11.497 1.00 38.44 94 ARG A O 1
ATOM 728 N N . LYS A 1 95 ? 9.112 -8.845 10.578 1.00 46.06 95 LYS A N 1
ATOM 729 C CA . LYS A 1 95 ? 7.765 -9.093 10.010 1.00 46.06 95 LYS A CA 1
ATOM 730 C C . LYS A 1 95 ? 6.731 -8.032 10.402 1.00 46.06 95 LYS A C 1
ATOM 732 O O . LYS A 1 95 ? 6.413 -7.932 11.588 1.00 46.06 95 LYS A O 1
ATOM 737 N N . LEU A 1 96 ? 6.171 -7.318 9.420 1.00 47.53 96 LEU A N 1
ATOM 738 C CA . LEU A 1 96 ? 5.026 -6.439 9.648 1.00 47.53 96 LEU A CA 1
ATOM 739 C C . LEU A 1 96 ? 3.990 -7.204 10.480 1.00 47.53 96 LEU A C 1
ATOM 741 O O . LEU A 1 96 ? 3.532 -8.280 10.084 1.00 47.53 96 LEU A O 1
ATOM 745 N N . ARG A 1 97 ? 3.726 -6.717 11.692 1.00 58.75 97 ARG A N 1
ATOM 746 C CA . ARG A 1 97 ? 2.823 -7.408 12.606 1.00 58.75 97 ARG A CA 1
ATOM 747 C C . ARG A 1 97 ? 1.399 -7.309 12.037 1.00 58.75 97 ARG A C 1
ATOM 749 O O . ARG A 1 97 ? 1.063 -6.273 11.456 1.00 58.75 97 ARG A O 1
ATOM 756 N N . PRO A 1 98 ? 0.578 -8.366 12.152 1.00 65.69 98 PRO A N 1
ATOM 757 C CA . PRO A 1 98 ? -0.830 -8.317 11.771 1.00 65.69 98 PRO A CA 1
ATOM 758 C C . PRO A 1 98 ? -1.551 -7.089 12.340 1.00 65.69 98 PRO A C 1
ATOM 760 O O . PRO A 1 98 ? -1.213 -6.635 13.435 1.00 65.69 98 PRO A O 1
ATOM 763 N N . LEU A 1 99 ? -2.560 -6.585 11.619 1.00 74.12 99 LEU A N 1
ATOM 764 C CA . LEU A 1 99 ? -3.282 -5.353 11.967 1.00 74.12 99 LEU A CA 1
ATOM 765 C C . LEU A 1 99 ? -3.762 -5.340 13.428 1.00 74.12 99 LEU A C 1
ATOM 767 O O . LEU A 1 99 ? -3.559 -4.344 14.116 1.00 74.12 99 LEU A O 1
ATOM 771 N N . HIS A 1 100 ? -4.294 -6.460 13.931 1.00 75.81 100 HIS A N 1
ATOM 772 C CA . HIS A 1 100 ? -4.735 -6.585 15.324 1.00 75.81 100 HIS A CA 1
ATOM 773 C C . HIS A 1 100 ? -3.633 -6.286 16.353 1.00 75.81 100 HIS A C 1
ATOM 775 O O . HIS A 1 100 ? -3.902 -5.631 17.353 1.00 75.81 100 HIS A O 1
ATOM 781 N N . LEU A 1 101 ? -2.381 -6.684 16.098 1.00 68.19 101 LEU A N 1
ATOM 782 C CA . LEU A 1 101 ? -1.255 -6.374 16.987 1.00 68.19 101 LEU A CA 1
ATOM 783 C C . LEU A 1 101 ? -0.827 -4.909 16.866 1.00 68.19 101 LEU A C 1
ATOM 785 O O . LEU A 1 101 ? -0.476 -4.281 17.861 1.00 68.19 101 LEU A O 1
ATOM 789 N N . THR A 1 102 ? -0.863 -4.347 15.655 1.00 75.19 102 THR A N 1
ATOM 790 C CA . THR A 1 102 ? -0.568 -2.922 15.450 1.00 75.19 102 THR A CA 1
ATOM 791 C C . THR A 1 102 ? -1.577 -2.046 16.184 1.00 75.19 102 THR A C 1
ATOM 793 O O . THR A 1 102 ? -1.171 -1.066 16.811 1.00 75.19 102 THR A O 1
ATOM 796 N N . VAL A 1 103 ? -2.863 -2.403 16.114 1.00 81.25 103 VAL A N 1
ATOM 797 C CA . VAL A 1 103 ? -3.975 -1.723 16.789 1.00 81.25 103 VAL A CA 1
ATOM 798 C C . VAL A 1 103 ? -3.927 -1.931 18.297 1.00 81.25 103 VAL A C 1
ATOM 800 O O . VAL A 1 103 ? -4.131 -0.969 19.033 1.00 81.25 103 VAL A O 1
ATOM 803 N N . ALA A 1 104 ? -3.567 -3.127 18.771 1.00 74.94 104 ALA A N 1
ATOM 804 C CA . ALA A 1 104 ? -3.382 -3.383 20.197 1.00 74.94 104 ALA A CA 1
ATOM 805 C C . ALA A 1 104 ? -2.408 -2.373 20.832 1.00 74.94 104 ALA A C 1
ATOM 807 O O . ALA A 1 104 ? -2.735 -1.761 21.846 1.00 74.94 104 ALA A O 1
ATOM 808 N N . ASP A 1 105 ? -1.266 -2.092 20.193 1.00 77.88 105 ASP A N 1
ATOM 809 C CA . ASP A 1 105 ? -0.311 -1.086 20.688 1.00 77.88 105 ASP A CA 1
ATOM 810 C C . ASP A 1 105 ? -0.925 0.326 20.830 1.00 77.88 105 ASP A C 1
ATOM 812 O O . ASP A 1 105 ? -0.508 1.108 21.694 1.00 77.88 105 ASP A O 1
ATOM 816 N N . TRP A 1 106 ? -1.874 0.680 19.954 1.00 80.38 106 TRP A N 1
ATOM 817 C CA . TRP A 1 106 ? -2.580 1.964 19.985 1.00 80.38 106 TRP A CA 1
ATOM 818 C C . TRP A 1 106 ? -3.636 2.004 21.090 1.00 80.38 106 TRP A C 1
ATOM 820 O O . TRP A 1 106 ? -3.740 3.020 21.773 1.00 80.38 106 TRP A O 1
ATOM 830 N N . LEU A 1 107 ? -4.363 0.901 21.288 1.00 76.19 107 LEU A N 1
ATOM 831 C CA . LEU A 1 107 ? -5.438 0.775 22.274 1.00 76.19 107 LEU A CA 1
ATOM 832 C C . LEU A 1 107 ? -4.935 0.521 23.699 1.00 76.19 107 LEU A C 1
ATOM 834 O O . LEU A 1 107 ? -5.663 0.782 24.651 1.00 76.19 107 LEU A O 1
ATOM 838 N N . THR A 1 108 ? -3.696 0.047 23.876 1.00 64.00 108 THR A N 1
ATOM 839 C CA . THR A 1 108 ? -3.166 -0.208 25.223 1.00 64.00 108 THR A CA 1
ATOM 840 C C . THR A 1 108 ? -2.889 1.134 25.922 1.00 64.00 108 THR A C 1
ATOM 842 O O . THR A 1 108 ? -2.073 1.928 25.413 1.00 64.00 108 THR A O 1
ATOM 845 N N . PRO A 1 109 ? -3.520 1.423 27.079 1.00 53.97 109 PRO A N 1
ATOM 846 C CA . PRO A 1 109 ? -3.227 2.631 27.836 1.00 53.97 109 PRO A CA 1
ATOM 847 C C . PRO A 1 109 ? -1.774 2.605 28.324 1.00 53.97 109 PRO A C 1
ATOM 849 O O . PRO A 1 109 ? -1.215 1.556 28.633 1.00 53.97 109 PRO A O 1
ATOM 852 N N . ALA A 1 110 ? -1.142 3.779 28.399 1.00 46.34 110 ALA A N 1
ATOM 853 C CA . ALA A 1 110 ? 0.255 3.912 28.815 1.00 46.34 110 ALA A CA 1
ATOM 854 C C . ALA A 1 110 ? 0.504 3.619 30.311 1.00 46.34 110 ALA A C 1
ATOM 856 O O . ALA A 1 110 ? 1.638 3.759 30.760 1.00 46.34 110 ALA A O 1
ATOM 857 N N . LYS A 1 111 ? -0.507 3.209 31.089 1.00 36.62 111 LYS A N 1
ATOM 858 C CA . LYS A 1 111 ? -0.348 2.714 32.460 1.00 36.62 111 LYS A CA 1
ATOM 859 C C . LYS A 1 111 ? -1.419 1.681 32.796 1.00 36.62 111 LYS A C 1
ATOM 861 O O . LYS A 1 111 ? -2.590 1.881 32.492 1.00 36.62 111 LYS A O 1
ATOM 866 N N . GLU A 1 112 ? -0.951 0.617 33.440 1.00 44.03 112 GLU A N 1
ATOM 867 C CA . GLU A 1 112 ? -1.656 -0.319 34.317 1.00 44.03 112 GLU A CA 1
ATOM 868 C C . GLU A 1 112 ? -3.048 0.158 34.748 1.00 44.03 112 GLU A C 1
ATOM 870 O O . GLU A 1 112 ? -3.190 0.973 35.657 1.00 44.03 112 GLU A O 1
ATOM 875 N N . LYS A 1 113 ? -4.074 -0.379 34.094 1.00 34.16 113 LYS A N 1
ATOM 876 C CA . LYS A 1 113 ? -5.365 -0.728 34.691 1.00 34.16 113 LYS A CA 1
ATOM 877 C C . LYS A 1 113 ? -6.050 -1.667 33.709 1.00 34.16 113 LYS A C 1
ATOM 879 O O . LYS A 1 113 ? -6.600 -1.257 32.693 1.00 34.16 113 LYS A O 1
ATOM 884 N N . ALA A 1 114 ? -5.878 -2.952 33.989 1.00 41.28 114 ALA A N 1
ATOM 885 C CA . ALA A 1 114 ? -6.660 -4.013 33.395 1.00 41.28 114 ALA A CA 1
ATOM 886 C C . ALA A 1 114 ? -8.103 -3.841 33.879 1.00 41.28 114 ALA A C 1
ATOM 888 O O . ALA A 1 114 ? -8.335 -4.080 35.058 1.00 41.28 114 ALA A O 1
ATOM 889 N N . ASP A 1 115 ? -9.010 -3.371 33.015 1.00 38.53 115 ASP A N 1
ATOM 890 C CA . ASP A 1 115 ? -10.422 -3.794 33.087 1.00 38.53 115 ASP A CA 1
ATOM 891 C C . ASP A 1 115 ? -11.315 -3.441 31.880 1.00 38.53 115 ASP A C 1
ATOM 893 O O . ASP A 1 115 ? -12.482 -3.805 31.869 1.00 38.53 115 ASP A O 1
ATOM 897 N N . GLU A 1 116 ? -10.831 -2.777 30.826 1.00 43.41 116 GLU A N 1
ATOM 898 C CA . GLU A 1 116 ? -11.666 -2.557 29.631 1.00 43.41 116 GLU A CA 1
ATOM 899 C C . GLU A 1 116 ? -10.947 -3.041 28.376 1.00 43.41 116 GLU A C 1
ATOM 901 O O . GLU A 1 116 ? -10.226 -2.319 27.686 1.00 43.41 116 GLU A O 1
ATOM 906 N N . SER A 1 117 ? -11.126 -4.331 28.098 1.00 43.28 117 SER A N 1
ATOM 907 C CA . SER A 1 117 ? -10.743 -4.962 26.844 1.00 43.28 117 SER A CA 1
ATOM 908 C C . SER A 1 117 ? -11.608 -4.419 25.701 1.00 43.28 117 SER A C 1
ATOM 910 O O . SER A 1 117 ? -12.656 -4.982 25.386 1.00 43.28 117 SER A O 1
ATOM 912 N N . VAL A 1 118 ? -11.169 -3.350 25.033 1.00 49.94 118 VAL A N 1
ATOM 913 C CA . VAL A 1 118 ? -11.593 -3.123 23.643 1.00 49.94 118 VAL A CA 1
ATOM 914 C C . VAL A 1 118 ? -10.956 -4.256 22.827 1.00 49.94 118 VAL A C 1
ATOM 916 O O . VAL A 1 118 ? -9.724 -4.357 22.818 1.00 49.94 118 VAL A O 1
ATOM 919 N N . PRO A 1 119 ? -11.728 -5.167 22.204 1.00 57.47 119 PRO A N 1
ATOM 920 C CA . PRO A 1 119 ? -11.177 -6.432 21.758 1.00 57.47 119 PRO A CA 1
ATOM 921 C C . PRO A 1 119 ? -10.345 -6.210 20.499 1.00 57.47 119 PRO A C 1
ATOM 923 O O . PRO A 1 119 ? -10.869 -6.087 19.388 1.00 57.47 119 PRO A O 1
ATOM 926 N N . ALA A 1 120 ? -9.022 -6.230 20.664 1.00 55.22 120 ALA A N 1
ATOM 927 C CA . ALA A 1 120 ? -8.082 -6.442 19.567 1.00 55.22 120 ALA A CA 1
ATOM 928 C C . ALA A 1 120 ? -8.457 -7.692 18.734 1.00 55.22 120 ALA A C 1
ATOM 930 O O . ALA A 1 120 ? -8.106 -7.774 17.560 1.00 55.22 120 ALA A O 1
ATOM 931 N N . ASP A 1 121 ? -9.251 -8.604 19.304 1.00 63.00 121 ASP A N 1
ATOM 932 C CA . ASP A 1 121 ? -9.825 -9.781 18.652 1.00 63.00 121 ASP A CA 1
ATOM 933 C C . ASP A 1 121 ? -10.688 -9.437 17.422 1.00 63.00 121 ASP A C 1
ATOM 935 O O . ASP A 1 121 ? -10.588 -10.118 16.403 1.00 63.00 121 ASP A O 1
ATOM 939 N N . ARG A 1 122 ? -11.467 -8.338 17.436 1.00 74.94 122 ARG A N 1
ATOM 940 C CA . ARG A 1 122 ? -12.258 -7.906 16.254 1.00 74.94 122 ARG A CA 1
ATOM 941 C C . ARG A 1 122 ? -11.358 -7.459 15.099 1.00 74.94 122 ARG A C 1
ATOM 943 O O . ARG A 1 122 ? -11.657 -7.675 13.927 1.00 74.94 122 ARG A O 1
ATOM 950 N N . TRP A 1 123 ? -10.196 -6.897 15.417 1.00 79.19 123 TRP A N 1
ATOM 951 C CA . TRP A 1 123 ? -9.228 -6.450 14.416 1.00 79.19 123 TRP A CA 1
ATOM 952 C C . TRP A 1 123 ? -8.497 -7.601 13.723 1.00 79.19 123 TRP A C 1
ATOM 954 O O . TRP A 1 123 ? -7.818 -7.383 12.716 1.00 79.19 123 TRP A O 1
ATOM 964 N N . GLN A 1 124 ? -8.634 -8.831 14.226 1.00 74.94 124 GLN A N 1
ATOM 965 C CA . GLN A 1 124 ? -8.132 -10.012 13.537 1.00 74.94 124 GLN A CA 1
ATOM 966 C C . GLN A 1 124 ? -8.957 -10.306 12.280 1.00 74.94 124 GLN A C 1
ATOM 968 O O . GLN A 1 124 ? -8.362 -10.557 11.230 1.00 74.94 124 GLN A O 1
ATOM 973 N N . SER A 1 125 ? -10.292 -10.220 12.358 1.00 75.94 125 SER A N 1
ATOM 974 C CA . SER A 1 125 ? -11.168 -10.360 11.188 1.00 75.94 125 SER A CA 1
ATOM 975 C C . SER A 1 125 ? -11.051 -9.164 10.247 1.00 75.94 125 SER A C 1
ATOM 977 O O . SER A 1 125 ? -10.940 -9.364 9.041 1.00 75.94 125 SER A O 1
ATOM 979 N N . PHE A 1 126 ? -10.950 -7.940 10.780 1.00 81.81 126 PHE A N 1
ATOM 980 C CA . PHE A 1 126 ? -10.790 -6.736 9.947 1.00 81.81 126 PHE A CA 1
ATOM 981 C C . PHE A 1 126 ? -9.473 -6.729 9.163 1.00 81.81 126 PHE A C 1
ATOM 983 O O . PHE A 1 126 ? -9.378 -6.123 8.106 1.00 81.81 126 PHE A O 1
ATOM 990 N N . GLY A 1 127 ? -8.451 -7.447 9.638 1.00 68.69 127 GLY A N 1
ATOM 991 C CA . GLY A 1 127 ? -7.189 -7.617 8.916 1.00 68.69 127 GLY A CA 1
ATOM 992 C C . GLY A 1 127 ? -7.299 -8.385 7.591 1.00 68.69 127 GLY A C 1
ATOM 993 O O . GLY A 1 127 ? -6.311 -8.418 6.861 1.00 68.69 127 GLY A O 1
ATOM 994 N N . GLN A 1 128 ? -8.447 -9.009 7.301 1.00 70.75 128 GLN A N 1
ATOM 995 C CA . GLN A 1 128 ? -8.738 -9.685 6.029 1.00 70.75 128 GLN A CA 1
ATOM 996 C C . GLN A 1 128 ? -9.603 -8.840 5.080 1.00 70.75 128 GLN A C 1
ATOM 998 O O . GLN A 1 128 ? -9.854 -9.271 3.959 1.00 70.75 128 GLN A O 1
ATOM 1003 N N . GLU A 1 129 ? -10.077 -7.671 5.520 1.00 73.25 129 GLU A N 1
ATOM 1004 C CA . GLU A 1 129 ? -10.870 -6.765 4.687 1.00 73.25 129 GLU A CA 1
ATOM 1005 C C . GLU A 1 129 ? -9.998 -6.085 3.623 1.00 73.25 129 GLU A C 1
ATOM 1007 O O . GLU A 1 129 ? -8.778 -5.928 3.777 1.00 73.25 129 GLU A O 1
ATOM 1012 N N . ASP A 1 130 ? -10.636 -5.640 2.542 1.00 64.88 130 ASP A N 1
ATOM 1013 C CA . ASP A 1 130 ? -9.955 -4.903 1.485 1.00 64.88 130 ASP A CA 1
ATOM 1014 C C . ASP A 1 130 ? -9.264 -3.657 2.053 1.00 64.88 130 ASP A C 1
ATOM 1016 O O . ASP A 1 130 ? -9.802 -2.923 2.881 1.00 64.88 130 ASP A O 1
ATOM 1020 N N . ASN A 1 131 ? -8.037 -3.405 1.598 1.00 69.25 131 ASN A N 1
ATOM 1021 C CA . ASN A 1 131 ? -7.216 -2.260 2.006 1.00 69.25 131 ASN A CA 1
ATOM 1022 C C . ASN A 1 131 ? -6.807 -2.223 3.500 1.00 69.25 131 ASN A C 1
ATOM 1024 O O . ASN A 1 131 ? -6.115 -1.290 3.920 1.00 69.25 131 ASN A O 1
ATOM 1028 N N . ALA A 1 132 ? -7.121 -3.253 4.296 1.00 66.50 132 ALA A N 1
ATOM 1029 C CA . ALA A 1 132 ? -6.728 -3.346 5.708 1.00 66.50 132 ALA A CA 1
ATOM 1030 C C . ALA A 1 132 ? -5.206 -3.296 5.917 1.00 66.50 132 ALA A C 1
ATOM 1032 O O . ALA A 1 132 ? -4.699 -2.775 6.915 1.00 66.50 132 ALA A O 1
ATOM 1033 N N . ALA A 1 133 ? -4.450 -3.815 4.955 1.00 62.28 133 ALA A N 1
ATOM 1034 C CA . ALA A 1 133 ? -3.000 -3.824 5.020 1.00 62.28 133 ALA A CA 1
ATOM 1035 C C . ALA A 1 133 ? -2.378 -2.445 4.707 1.00 62.28 133 ALA A C 1
ATOM 1037 O O . ALA A 1 133 ? -1.467 -2.013 5.422 1.00 62.28 133 ALA A O 1
ATOM 1038 N N . ALA A 1 134 ? -2.974 -1.669 3.792 1.00 64.06 134 ALA A N 1
ATOM 1039 C CA . ALA A 1 134 ? -2.635 -0.256 3.603 1.00 64.06 134 ALA A CA 1
ATOM 1040 C C . ALA A 1 134 ? -2.926 0.562 4.873 1.00 64.06 134 ALA A C 1
ATOM 1042 O O . ALA A 1 134 ? -2.113 1.388 5.294 1.00 64.06 134 ALA A O 1
ATOM 1043 N N . PHE A 1 135 ? -4.040 0.278 5.552 1.00 77.06 135 PHE A N 1
ATOM 1044 C CA . PHE A 1 135 ? -4.344 0.877 6.851 1.00 77.06 135 PHE A CA 1
ATOM 1045 C C . PHE A 1 135 ? -3.324 0.489 7.938 1.00 77.06 135 PHE A C 1
ATOM 1047 O O . PHE A 1 135 ? -2.865 1.345 8.696 1.00 77.06 135 PHE A O 1
ATOM 1054 N N . ASN A 1 136 ? -2.872 -0.769 7.973 1.00 73.50 136 ASN A N 1
ATOM 1055 C CA . ASN A 1 136 ? -1.814 -1.222 8.882 1.00 73.50 136 ASN A CA 1
ATOM 1056 C C . ASN A 1 136 ? -0.480 -0.483 8.642 1.00 73.50 136 ASN A C 1
ATOM 1058 O O . ASN A 1 136 ? 0.196 -0.079 9.593 1.00 73.50 136 ASN A O 1
ATOM 1062 N N . ILE A 1 137 ? -0.099 -0.260 7.379 1.00 69.56 137 ILE A N 1
ATOM 1063 C CA . ILE A 1 137 ? 1.073 0.561 7.030 1.00 69.56 137 ILE A CA 1
ATOM 1064 C C . ILE A 1 137 ? 0.889 1.988 7.537 1.00 69.56 137 ILE A C 1
ATOM 1066 O O . ILE A 1 137 ? 1.795 2.537 8.166 1.00 69.56 137 ILE A O 1
ATOM 1070 N N . PHE A 1 138 ? -0.271 2.585 7.268 1.00 75.00 138 PHE A N 1
ATOM 1071 C CA . PHE A 1 138 ? -0.586 3.945 7.684 1.00 75.00 138 PHE A CA 1
ATOM 1072 C C . PHE A 1 138 ? -0.450 4.112 9.204 1.00 75.00 138 PHE A C 1
ATOM 1074 O O . PHE A 1 138 ? 0.260 5.009 9.659 1.00 75.00 138 PHE A O 1
ATOM 1081 N N . LEU A 1 139 ? -1.020 3.195 9.992 1.00 76.56 139 LEU A N 1
ATOM 1082 C CA . LEU A 1 139 ? -0.882 3.191 11.449 1.00 76.56 139 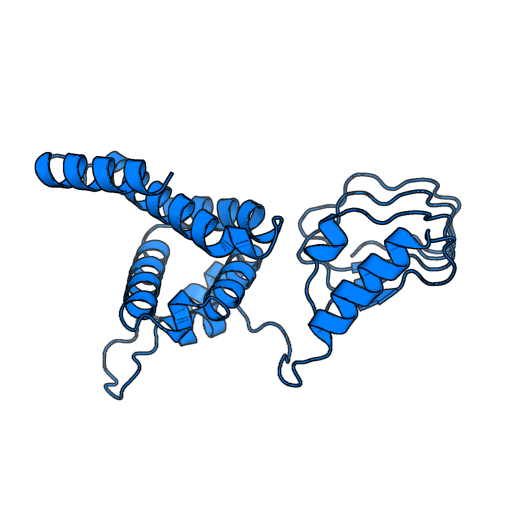LEU A CA 1
ATOM 1083 C C . LEU A 1 139 ? 0.574 3.065 11.910 1.00 76.56 139 LEU A C 1
ATOM 1085 O O . LEU A 1 139 ? 0.964 3.713 12.877 1.00 76.56 139 LEU A O 1
ATOM 1089 N N . ASN A 1 140 ? 1.396 2.252 11.245 1.00 73.94 140 ASN A N 1
ATOM 1090 C CA . ASN A 1 140 ? 2.815 2.156 11.591 1.00 73.94 140 ASN A CA 1
ATOM 1091 C C . ASN A 1 140 ? 3.574 3.446 11.248 1.00 73.94 140 ASN A C 1
ATOM 1093 O O . ASN A 1 140 ? 4.352 3.922 12.070 1.00 73.94 140 ASN A O 1
ATOM 1097 N N . ARG A 1 141 ? 3.286 4.073 10.101 1.00 71.44 141 ARG A N 1
ATOM 1098 C CA . ARG A 1 141 ? 3.871 5.373 9.729 1.00 71.44 141 ARG A CA 1
ATOM 1099 C C . ARG A 1 141 ? 3.466 6.486 10.693 1.00 71.44 141 ARG A C 1
ATOM 1101 O O . ARG A 1 141 ? 4.296 7.325 11.027 1.00 71.44 141 ARG A O 1
ATOM 1108 N N . LEU A 1 142 ? 2.229 6.483 11.195 1.00 72.62 142 LEU A N 1
ATOM 1109 C CA . LEU A 1 142 ? 1.792 7.455 12.200 1.00 72.62 142 LEU A CA 1
ATOM 1110 C C . LEU A 1 142 ? 2.634 7.391 13.483 1.00 72.62 142 LEU A C 1
ATOM 1112 O O . LEU A 1 142 ? 2.926 8.445 14.050 1.00 72.62 142 LEU A O 1
ATOM 1116 N N . LYS A 1 143 ? 3.091 6.201 13.904 1.00 70.88 143 LYS A N 1
ATOM 1117 C CA . LYS A 1 143 ? 3.999 6.046 15.062 1.00 70.88 143 LYS A CA 1
ATOM 1118 C C . LYS A 1 143 ? 5.371 6.691 14.835 1.00 70.88 143 LYS A C 1
ATOM 1120 O O . LYS A 1 143 ? 6.068 7.025 15.789 1.00 70.88 143 LYS A O 1
ATOM 1125 N N . GLU A 1 144 ? 5.780 6.874 13.584 1.00 66.25 144 GLU A N 1
ATOM 1126 C CA . GLU A 1 144 ? 7.061 7.498 13.242 1.00 66.25 144 GLU A CA 1
ATOM 1127 C C . GLU A 1 144 ? 6.989 9.033 13.228 1.00 66.25 144 GLU A C 1
ATOM 1129 O O . GLU A 1 144 ? 8.028 9.694 13.188 1.00 66.25 144 GLU A O 1
ATOM 1134 N N . THR A 1 145 ? 5.784 9.612 13.289 1.00 65.62 145 THR A N 1
ATOM 1135 C CA . THR A 1 145 ? 5.592 11.066 13.234 1.00 65.62 145 THR A CA 1
ATOM 1136 C C . THR A 1 145 ? 6.029 11.770 14.518 1.00 65.62 145 THR A C 1
ATOM 1138 O O . THR A 1 145 ? 5.984 11.218 15.618 1.00 65.62 145 THR A O 1
ATOM 1141 N N . LYS A 1 146 ? 6.404 13.046 14.377 1.00 64.81 146 LYS A N 1
ATOM 1142 C CA . LYS A 1 146 ? 6.749 13.925 15.501 1.00 64.81 146 LYS A CA 1
ATOM 1143 C C . LYS A 1 146 ? 5.586 14.068 16.495 1.00 64.81 146 LYS A C 1
ATOM 1145 O O . LYS A 1 146 ? 5.817 13.993 17.695 1.00 64.81 146 LYS A O 1
ATOM 1150 N N . ASN A 1 147 ? 4.346 14.136 16.000 1.00 65.69 147 ASN A N 1
ATOM 1151 C CA . ASN A 1 147 ? 3.134 14.191 16.829 1.00 65.69 147 ASN A CA 1
ATOM 1152 C C . ASN A 1 147 ? 3.018 12.982 17.767 1.00 65.69 147 ASN A C 1
ATOM 1154 O O . ASN A 1 147 ? 2.694 13.147 18.933 1.00 65.69 147 ASN A O 1
ATOM 1158 N N . PHE A 1 148 ? 3.352 11.774 17.302 1.00 68.56 148 PHE A N 1
ATOM 1159 C CA . PHE A 1 148 ? 3.343 10.591 18.167 1.00 68.56 148 PHE A CA 1
ATOM 1160 C C . PHE A 1 148 ? 4.375 10.665 19.302 1.00 68.56 148 PHE A C 1
ATOM 1162 O O . PHE A 1 148 ? 4.140 10.127 20.381 1.00 68.56 148 PHE A O 1
ATOM 1169 N N . ARG A 1 149 ? 5.521 11.313 19.066 1.00 65.62 149 ARG A N 1
ATOM 1170 C CA . ARG A 1 149 ? 6.604 11.427 20.055 1.00 65.62 149 ARG A CA 1
ATOM 1171 C C . ARG A 1 149 ? 6.403 12.582 21.032 1.00 65.62 149 ARG A C 1
ATOM 1173 O O . ARG A 1 149 ? 6.868 12.486 22.162 1.00 65.62 149 ARG A O 1
ATOM 1180 N N . GLU A 1 150 ? 5.759 13.660 20.592 1.00 69.06 150 GLU A N 1
ATOM 1181 C CA . GLU A 1 150 ? 5.712 14.931 21.324 1.00 69.06 150 GLU A CA 1
ATOM 1182 C C . GLU A 1 150 ? 4.325 15.303 21.865 1.00 69.06 150 GLU A C 1
ATOM 1184 O O . GLU A 1 150 ? 4.256 16.122 22.777 1.00 69.06 150 GLU A O 1
ATOM 1189 N N . ASP A 1 151 ? 3.236 14.706 21.365 1.00 72.06 151 ASP A N 1
ATOM 1190 C CA . ASP A 1 151 ? 1.869 14.977 21.830 1.00 72.06 151 ASP A CA 1
ATOM 1191 C C . ASP A 1 151 ? 1.289 13.770 22.604 1.00 72.06 151 ASP A C 1
ATOM 1193 O O . ASP A 1 151 ? 0.883 12.767 22.004 1.00 72.06 151 ASP A O 1
ATOM 1197 N N . PRO A 1 152 ? 1.185 13.860 23.946 1.00 66.38 152 PRO A N 1
ATOM 1198 C CA . PRO A 1 152 ? 0.588 12.814 24.777 1.00 66.38 152 PRO A CA 1
ATOM 1199 C C . PRO A 1 152 ? -0.889 12.535 24.451 1.00 66.38 152 PRO A C 1
ATOM 1201 O O . PRO A 1 152 ? -1.362 11.414 24.642 1.00 66.38 152 PRO A O 1
ATOM 1204 N N . GLY A 1 153 ? -1.625 13.537 23.957 1.00 74.25 153 GLY A N 1
ATOM 1205 C CA . GLY A 1 153 ? -3.036 13.431 23.586 1.00 74.25 153 GLY A CA 1
ATOM 1206 C C . GLY A 1 153 ? -3.255 12.778 22.221 1.00 74.25 153 GLY A C 1
ATOM 1207 O O . GLY A 1 153 ? -4.323 12.213 21.971 1.00 74.25 153 GLY A O 1
ATOM 1208 N N . PHE A 1 154 ? -2.241 12.778 21.355 1.00 78.12 154 PHE A N 1
ATOM 1209 C CA . PHE A 1 154 ? -2.329 12.213 20.010 1.00 78.12 154 PHE A CA 1
ATOM 1210 C C . PHE A 1 154 ? -2.640 10.714 20.027 1.00 78.12 154 PHE A C 1
ATOM 1212 O O . PHE A 1 154 ? -3.522 10.254 19.302 1.00 78.12 154 PHE A O 1
ATOM 1219 N N . LYS A 1 155 ? -1.981 9.942 20.906 1.00 78.38 155 LYS A N 1
ATOM 1220 C CA . LYS A 1 155 ? -2.243 8.499 21.034 1.00 78.38 155 LYS A CA 1
ATOM 1221 C C . LYS A 1 155 ? -3.693 8.224 21.444 1.00 78.38 155 LYS A C 1
ATOM 1223 O O . LYS A 1 155 ? -4.331 7.354 20.858 1.00 78.38 155 LYS A O 1
ATOM 1228 N N . ALA A 1 156 ? -4.221 8.988 22.402 1.00 78.38 156 ALA A N 1
ATOM 1229 C CA . ALA A 1 156 ? -5.599 8.849 22.872 1.00 78.38 156 ALA A CA 1
ATOM 1230 C C . ALA A 1 156 ? -6.624 9.197 21.778 1.00 78.38 156 ALA A C 1
ATOM 1232 O O . ALA A 1 156 ? -7.633 8.507 21.637 1.00 78.38 156 ALA A O 1
ATOM 1233 N N . GLN A 1 157 ? -6.344 10.213 20.953 1.00 77.88 157 GLN A N 1
ATOM 1234 C CA . GLN A 1 157 ? -7.191 10.552 19.806 1.00 77.88 157 GLN A CA 1
ATOM 1235 C C . GLN A 1 157 ? -7.241 9.422 18.771 1.00 77.88 157 GLN A C 1
ATOM 1237 O O . GLN A 1 157 ? -8.322 9.075 18.302 1.00 77.88 157 GLN A O 1
ATOM 1242 N N . ILE A 1 158 ? -6.090 8.836 18.424 1.00 81.81 158 ILE A N 1
ATOM 1243 C CA . ILE A 1 158 ? -6.033 7.709 17.480 1.00 81.81 158 ILE A CA 1
ATOM 1244 C C . ILE A 1 158 ? -6.712 6.468 18.067 1.00 81.81 158 ILE A C 1
ATOM 1246 O O . ILE A 1 158 ? -7.434 5.786 17.349 1.00 81.81 158 ILE A O 1
ATOM 1250 N N . ALA A 1 159 ? -6.543 6.195 19.363 1.00 82.31 159 ALA A N 1
ATOM 1251 C CA . ALA A 1 159 ? -7.224 5.089 20.032 1.00 82.31 159 ALA A CA 1
ATOM 1252 C C . ALA A 1 159 ? -8.754 5.242 19.981 1.00 82.31 159 ALA A C 1
ATOM 1254 O O . ALA A 1 159 ? -9.445 4.315 19.572 1.00 82.31 159 ALA A O 1
ATOM 1255 N N . SER A 1 160 ? -9.274 6.430 20.309 1.00 81.31 160 SER A N 1
ATOM 1256 C CA . SER A 1 160 ? -10.709 6.735 20.213 1.00 81.31 160 SER A CA 1
ATOM 1257 C C . SER A 1 160 ? -11.235 6.570 18.783 1.00 81.31 160 SER A C 1
ATOM 1259 O O . SER A 1 160 ? -12.281 5.961 18.559 1.00 81.31 160 SER A O 1
ATOM 1261 N N . TRP A 1 161 ? -10.467 7.040 17.798 1.00 83.06 161 TRP A N 1
ATOM 1262 C CA . TRP A 1 161 ? -10.802 6.875 16.387 1.00 83.06 161 TRP A CA 1
ATOM 1263 C C . TRP A 1 161 ? -10.843 5.402 15.956 1.00 83.06 161 TRP A C 1
ATOM 1265 O O . TRP A 1 161 ? -11.788 4.989 15.291 1.00 83.06 161 TRP A O 1
ATOM 1275 N N . LEU A 1 162 ? -9.877 4.582 16.382 1.00 85.62 162 LEU A N 1
ATOM 1276 C CA . LEU A 1 162 ? -9.879 3.142 16.110 1.00 85.62 162 LEU A CA 1
ATOM 1277 C C . LEU A 1 162 ? -11.105 2.452 16.725 1.00 85.62 162 LEU A C 1
ATOM 1279 O O . LEU A 1 162 ? -11.724 1.622 16.065 1.00 85.62 162 LEU A O 1
ATOM 1283 N N . THR A 1 163 ? -11.512 2.823 17.938 1.00 84.69 163 THR A N 1
ATOM 1284 C CA . THR A 1 163 ? -12.739 2.285 18.544 1.00 84.69 163 THR A CA 1
ATOM 1285 C C . THR A 1 163 ? -13.980 2.614 17.709 1.00 84.69 163 THR A C 1
ATOM 1287 O O . THR A 1 163 ? -14.816 1.743 17.506 1.00 84.69 163 THR A O 1
ATOM 1290 N N . GLN A 1 164 ? -14.081 3.823 17.143 1.00 82.25 164 GLN A N 1
ATOM 1291 C CA . GLN A 1 164 ? -15.202 4.186 16.261 1.00 82.25 164 GLN A CA 1
ATOM 1292 C C . GLN A 1 164 ? -15.228 3.358 14.970 1.00 82.25 164 GLN A C 1
ATOM 1294 O O . GLN A 1 164 ? -16.287 2.893 14.561 1.00 82.25 164 GLN A O 1
ATOM 1299 N N . LEU A 1 165 ? -14.067 3.125 14.348 1.00 86.31 165 LEU A N 1
ATOM 1300 C CA . LEU A 1 165 ? -13.968 2.27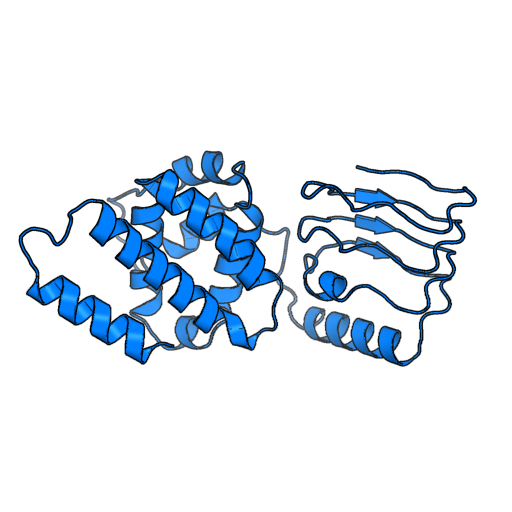8 13.151 1.00 86.31 165 LEU A CA 1
ATOM 1301 C C . LEU A 1 165 ? -14.349 0.819 13.430 1.00 86.31 165 LEU A C 1
ATOM 1303 O O . LEU A 1 165 ? -14.823 0.121 12.536 1.00 86.31 165 LEU A O 1
ATOM 1307 N N . ALA A 1 166 ? -14.139 0.341 14.657 1.00 85.88 166 ALA A N 1
ATOM 1308 C CA . ALA A 1 166 ? -14.509 -1.017 15.035 1.00 85.88 166 ALA A CA 1
ATOM 1309 C C . ALA A 1 166 ? -16.032 -1.220 15.128 1.00 85.88 166 ALA A C 1
ATOM 1311 O O . ALA A 1 166 ? -16.490 -2.347 14.951 1.00 85.88 166 ALA A O 1
ATOM 1312 N N . GLU A 1 167 ? -16.802 -0.157 15.378 1.00 85.44 167 GLU A N 1
ATOM 1313 C CA . GLU A 1 167 ? -18.268 -0.209 15.487 1.00 85.44 167 GLU A CA 1
ATOM 1314 C C . GLU A 1 167 ? -18.999 0.119 14.176 1.00 85.44 167 GLU A C 1
ATOM 1316 O O . GLU A 1 167 ? -20.208 -0.087 14.082 1.00 85.44 167 GLU A O 1
ATOM 1321 N N . ASP A 1 168 ? -18.289 0.622 13.162 1.00 84.69 168 ASP A N 1
ATOM 1322 C CA . ASP A 1 168 ? -18.893 1.097 11.918 1.00 84.69 168 ASP A CA 1
ATOM 1323 C C . ASP A 1 168 ? -18.182 0.566 10.669 1.00 84.69 168 ASP A C 1
ATOM 1325 O O . ASP A 1 168 ? -17.126 1.058 10.262 1.00 84.69 168 ASP A O 1
ATOM 1329 N N . ASP A 1 169 ? -18.796 -0.434 10.040 1.00 84.25 169 ASP A N 1
ATOM 1330 C CA . ASP A 1 169 ? -18.251 -1.122 8.869 1.00 84.25 169 ASP A CA 1
ATOM 1331 C C . ASP A 1 169 ? -18.112 -0.199 7.648 1.00 84.25 169 ASP A C 1
ATOM 1333 O O . ASP A 1 169 ? -17.074 -0.200 6.988 1.00 84.25 169 ASP A O 1
ATOM 1337 N N . ALA A 1 170 ? -19.108 0.653 7.381 1.00 83.19 170 ALA A N 1
ATOM 1338 C CA . ALA A 1 170 ? -19.09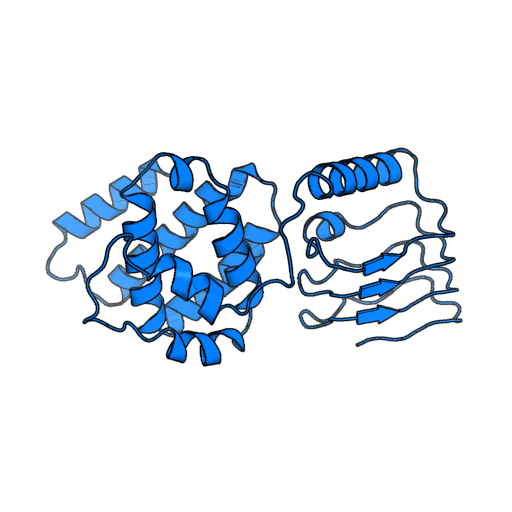8 1.549 6.222 1.00 83.19 170 ALA A CA 1
ATOM 1339 C C . ALA A 1 170 ? -18.050 2.663 6.367 1.00 83.19 170 ALA A C 1
ATOM 1341 O O . ALA A 1 170 ? -17.411 3.078 5.393 1.00 83.19 170 ALA A O 1
ATOM 1342 N N . LEU A 1 171 ? -17.862 3.161 7.591 1.00 84.44 171 LEU A N 1
ATOM 1343 C CA . LEU A 1 171 ? -16.811 4.125 7.893 1.00 84.44 171 LEU A CA 1
ATOM 1344 C C . LEU A 1 171 ? -15.420 3.479 7.828 1.00 84.44 171 LEU A C 1
ATOM 1346 O O . LEU A 1 171 ? -14.481 4.101 7.317 1.00 84.44 171 LEU A O 1
ATOM 1350 N N . ARG A 1 172 ? -15.282 2.240 8.313 1.00 88.81 172 ARG A N 1
ATOM 1351 C CA . ARG A 1 172 ? -14.029 1.477 8.259 1.00 88.81 172 ARG A CA 1
ATOM 1352 C C . ARG A 1 172 ? -13.591 1.204 6.829 1.00 88.81 172 ARG A C 1
ATOM 1354 O O . ARG A 1 172 ? -12.455 1.529 6.494 1.00 88.81 172 ARG A O 1
ATOM 1361 N N . GLU A 1 173 ? -14.495 0.732 5.975 1.00 81.12 173 GLU A N 1
ATOM 1362 C CA . GLU A 1 173 ? -14.221 0.474 4.557 1.00 81.12 173 GLU A CA 1
ATOM 1363 C C . GLU A 1 173 ? -13.710 1.736 3.839 1.00 81.12 173 GLU A C 1
ATOM 1365 O O . GLU A 1 173 ? -12.639 1.725 3.223 1.00 81.12 173 GLU A O 1
ATOM 1370 N N . LYS A 1 174 ? -14.412 2.870 3.994 1.00 77.38 174 LYS A N 1
ATOM 1371 C CA . LYS A 1 174 ? -13.984 4.163 3.426 1.00 77.38 174 LYS A CA 1
ATOM 1372 C C . LYS A 1 174 ? -12.618 4.596 3.951 1.00 77.38 174 LYS A C 1
ATOM 1374 O O . LYS A 1 174 ? -11.777 5.073 3.190 1.00 77.38 174 LYS A O 1
ATOM 1379 N N . THR A 1 175 ? -12.382 4.416 5.247 1.00 81.75 175 THR A N 1
ATOM 1380 C CA . THR A 1 175 ? -11.113 4.773 5.889 1.00 81.75 175 THR A CA 1
ATOM 1381 C C . THR A 1 175 ? -9.955 3.918 5.372 1.00 81.75 175 THR A C 1
ATOM 1383 O O . THR A 1 175 ? -8.873 4.443 5.099 1.00 81.75 175 THR A O 1
ATOM 1386 N N . PHE A 1 176 ? -10.170 2.613 5.197 1.00 79.12 176 PHE A N 1
ATOM 1387 C CA . PHE A 1 176 ? -9.164 1.700 4.658 1.00 79.12 176 PHE A CA 1
ATOM 1388 C C . PHE A 1 176 ? -8.845 2.036 3.200 1.00 79.12 176 PHE A C 1
ATOM 1390 O O . PHE A 1 176 ? -7.670 2.117 2.838 1.00 79.12 176 PHE A O 1
ATOM 1397 N N . ALA A 1 177 ? -9.861 2.331 2.383 1.00 70.81 177 ALA A N 1
ATOM 1398 C CA . ALA A 1 177 ? -9.665 2.778 1.007 1.00 70.81 177 ALA A CA 1
ATOM 1399 C C . ALA A 1 177 ? -8.787 4.040 0.940 1.00 70.81 177 ALA A C 1
ATOM 1401 O O . ALA A 1 177 ? -7.808 4.073 0.199 1.00 70.81 177 ALA A O 1
ATOM 1402 N N . MET A 1 178 ? -9.035 5.042 1.785 1.00 71.19 178 MET A N 1
ATOM 1403 C CA . MET A 1 178 ? -8.208 6.257 1.833 1.00 71.19 178 MET A CA 1
ATOM 1404 C C . MET A 1 178 ? -6.768 6.009 2.297 1.00 71.19 178 MET A C 1
ATOM 1406 O O . MET A 1 178 ? -5.854 6.752 1.929 1.00 71.19 178 MET A O 1
ATOM 1410 N N . ALA A 1 179 ? -6.532 4.968 3.099 1.00 68.62 179 ALA A N 1
ATOM 1411 C CA . ALA A 1 179 ? -5.183 4.613 3.524 1.00 68.62 179 ALA A CA 1
ATOM 1412 C C . ALA A 1 179 ? -4.300 4.176 2.346 1.00 68.62 179 ALA A C 1
ATOM 1414 O O . ALA A 1 179 ? -3.082 4.357 2.400 1.00 68.62 179 ALA A O 1
ATOM 1415 N N . THR A 1 180 ? -4.885 3.683 1.252 1.00 61.31 180 THR A N 1
ATOM 1416 C CA . THR A 1 180 ? -4.145 3.372 0.016 1.00 61.31 180 THR A CA 1
ATOM 1417 C C . THR A 1 180 ? -3.560 4.633 -0.640 1.00 61.31 180 THR A C 1
ATOM 1419 O O . THR A 1 180 ? -2.391 4.660 -1.033 1.00 61.31 180 THR A O 1
ATOM 1422 N N . GLU A 1 181 ? -4.317 5.731 -0.668 1.00 60.31 181 GLU A N 1
ATOM 1423 C CA . GLU A 1 181 ? -3.860 7.024 -1.195 1.00 60.31 181 GLU A CA 1
ATOM 1424 C C . GLU A 1 181 ? -2.815 7.674 -0.279 1.00 60.31 181 GLU A C 1
ATOM 1426 O O . GLU A 1 181 ? -1.846 8.282 -0.731 1.00 60.31 181 GLU A O 1
ATOM 1431 N N . ALA A 1 182 ? -2.981 7.512 1.034 1.00 56.56 182 ALA A N 1
ATOM 1432 C CA . ALA A 1 182 ? -2.057 8.031 2.035 1.00 56.56 182 ALA A CA 1
ATOM 1433 C C . ALA A 1 182 ? -0.692 7.328 2.018 1.00 56.56 182 ALA A C 1
ATOM 1435 O O . ALA A 1 182 ? 0.341 7.934 2.305 1.00 56.56 182 ALA A O 1
ATOM 1436 N N . THR A 1 183 ? -0.682 6.030 1.718 1.00 51.69 183 THR A N 1
ATOM 1437 C CA . THR A 1 183 ? 0.530 5.202 1.753 1.00 51.69 183 THR A CA 1
ATOM 1438 C C . THR A 1 183 ? 1.349 5.275 0.465 1.00 51.69 183 THR A C 1
ATOM 1440 O O . THR A 1 183 ? 2.560 5.031 0.516 1.00 51.69 183 THR A O 1
ATOM 1443 N N . SER A 1 184 ? 0.737 5.702 -0.643 1.00 51.28 184 SER A N 1
ATOM 1444 C CA . SER A 1 184 ? 1.376 5.891 -1.954 1.00 51.28 184 SER A CA 1
ATOM 1445 C C . SER A 1 184 ? 2.122 7.224 -2.120 1.00 51.28 184 SER A C 1
ATOM 1447 O O . SER A 1 184 ? 2.854 7.394 -3.091 1.00 51.28 184 SER A O 1
ATOM 1449 N N . SER A 1 185 ? 1.996 8.161 -1.175 1.00 44.66 185 SER A N 1
ATOM 1450 C CA . SER A 1 185 ? 2.552 9.516 -1.283 1.00 44.66 185 SER A CA 1
ATOM 1451 C C . SER A 1 185 ? 3.567 9.824 -0.167 1.00 44.66 185 SER A C 1
ATOM 1453 O O . SER A 1 185 ? 3.424 9.333 0.950 1.00 44.66 185 SER A O 1
ATOM 1455 N N . CYS A 1 186 ? 4.614 10.601 -0.482 1.00 43.47 186 CYS A N 1
ATOM 1456 C CA . CYS A 1 186 ? 5.795 10.887 0.351 1.00 43.47 186 CYS A CA 1
ATOM 1457 C C . CYS A 1 186 ? 5.537 11.188 1.846 1.00 43.47 186 CYS A C 1
ATOM 1459 O O . CYS A 1 186 ? 4.488 11.692 2.244 1.00 43.47 186 CYS A O 1
ATOM 1461 N N . LYS A 1 187 ? 6.586 10.935 2.647 1.00 42.28 187 LYS A N 1
ATOM 1462 C CA . LYS A 1 187 ? 6.719 11.006 4.123 1.00 42.28 187 LYS A CA 1
ATOM 1463 C C . LYS A 1 187 ? 6.026 12.204 4.807 1.00 42.28 187 LYS A C 1
ATOM 1465 O O . LYS A 1 187 ? 5.549 12.050 5.928 1.00 42.28 187 LYS A O 1
ATOM 1470 N N . ASP A 1 188 ? 5.881 13.341 4.125 1.00 45.06 188 ASP A N 1
ATOM 1471 C CA . ASP A 1 188 ? 5.262 14.564 4.665 1.00 45.06 188 ASP A CA 1
ATOM 1472 C C . ASP A 1 188 ? 3.722 14.577 4.642 1.00 45.06 188 ASP A C 1
ATOM 1474 O O . ASP A 1 188 ? 3.091 15.429 5.265 1.00 45.06 188 ASP A O 1
ATOM 1478 N N . ARG A 1 189 ? 3.071 13.612 3.978 1.00 56.88 189 ARG A N 1
ATOM 1479 C CA . ARG A 1 189 ? 1.601 13.551 3.880 1.00 56.88 189 ARG A CA 1
ATOM 1480 C C . ARG A 1 189 ? 0.913 12.671 4.924 1.00 56.88 189 ARG A C 1
ATOM 1482 O O . ARG A 1 189 ? -0.310 12.601 4.907 1.00 56.88 189 ARG A O 1
ATOM 1489 N N . GLY A 1 190 ? 1.632 12.061 5.870 1.00 55.50 190 GLY A N 1
ATOM 1490 C CA . GLY A 1 190 ? 1.013 11.264 6.945 1.00 55.50 190 GLY A CA 1
ATOM 1491 C C . GLY A 1 190 ? 0.018 12.068 7.796 1.00 55.50 190 GLY A C 1
ATOM 1492 O O . GLY A 1 190 ? -1.089 11.607 8.069 1.00 55.50 190 GLY A O 1
ATOM 1493 N N . THR A 1 191 ? 0.370 13.311 8.136 1.00 59.78 191 THR A N 1
ATOM 1494 C CA . THR A 1 191 ? -0.503 14.238 8.876 1.00 59.78 191 THR A CA 1
ATOM 1495 C C . THR A 1 191 ? -1.678 14.726 8.022 1.00 59.78 191 THR A C 1
ATOM 1497 O O . THR A 1 191 ? -2.801 14.804 8.510 1.00 59.78 191 THR A O 1
ATOM 1500 N N . LEU A 1 192 ? -1.452 14.985 6.727 1.00 63.53 192 LEU A N 1
ATOM 1501 C CA . LEU A 1 192 ? -2.511 15.376 5.786 1.00 63.53 192 LEU A CA 1
ATOM 1502 C C . LEU A 1 192 ? -3.523 14.244 5.574 1.00 63.53 192 LEU A C 1
ATOM 1504 O O . LEU A 1 192 ? -4.729 14.472 5.567 1.00 63.53 192 LEU A O 1
ATOM 1508 N N . ALA A 1 193 ? -3.038 13.014 5.430 1.00 64.12 193 ALA A N 1
ATOM 1509 C CA . ALA A 1 193 ? -3.869 11.827 5.317 1.00 64.12 193 ALA A CA 1
ATOM 1510 C C . ALA A 1 193 ? -4.707 11.600 6.577 1.00 64.12 193 ALA A C 1
ATOM 1512 O O . ALA A 1 193 ? -5.901 11.337 6.469 1.00 64.12 193 ALA A O 1
ATOM 1513 N N . LEU A 1 194 ? -4.119 11.786 7.763 1.00 68.38 194 LEU A N 1
ATOM 1514 C CA . LEU A 1 194 ? -4.865 11.734 9.017 1.00 68.38 194 LEU A CA 1
ATOM 1515 C C . LEU A 1 194 ? -5.960 12.809 9.076 1.00 68.38 194 LEU A C 1
ATOM 1517 O O . LEU A 1 194 ? -7.077 12.509 9.488 1.00 68.38 194 LEU A O 1
ATOM 1521 N N . ASN A 1 195 ? -5.671 14.037 8.637 1.00 71.44 195 ASN A N 1
ATOM 1522 C CA . ASN A 1 195 ? -6.671 15.106 8.580 1.00 71.44 195 ASN A CA 1
ATOM 1523 C C . ASN A 1 195 ? -7.813 14.753 7.618 1.00 71.44 195 ASN A C 1
ATOM 1525 O O . ASN A 1 195 ? -8.980 14.863 7.987 1.00 71.44 195 ASN A O 1
ATOM 1529 N N . ARG A 1 196 ? -7.496 14.236 6.425 1.00 70.12 196 ARG A N 1
ATOM 1530 C CA . ARG A 1 196 ? -8.504 13.765 5.460 1.00 70.12 196 ARG A CA 1
ATOM 1531 C C . ARG A 1 196 ? -9.373 12.648 6.036 1.00 70.12 196 ARG A C 1
ATOM 1533 O O . ARG A 1 196 ? -10.591 12.688 5.893 1.00 70.12 196 ARG A O 1
ATOM 1540 N N . MET A 1 197 ? -8.770 11.685 6.727 1.00 72.06 197 MET A N 1
ATOM 1541 C CA . MET A 1 197 ? -9.505 10.597 7.375 1.00 72.06 197 MET A CA 1
ATOM 1542 C C . MET A 1 197 ? -10.399 11.106 8.515 1.00 72.06 197 MET A C 1
ATOM 1544 O O . MET A 1 197 ? -11.555 10.702 8.607 1.00 72.06 197 MET A O 1
ATOM 1548 N N . LYS A 1 198 ? -9.922 12.055 9.334 1.00 70.88 198 LYS A N 1
ATOM 1549 C CA . LYS A 1 198 ? -10.744 12.724 10.360 1.00 70.88 198 LYS A CA 1
ATOM 1550 C C . LYS A 1 198 ? -11.921 13.494 9.748 1.00 70.88 198 LYS A C 1
ATOM 1552 O O . LYS A 1 198 ? -13.010 13.487 10.320 1.00 70.88 198 LYS A O 1
ATOM 1557 N N . ASN A 1 199 ? -11.736 14.119 8.584 1.00 72.62 199 ASN A N 1
ATOM 1558 C CA . ASN A 1 199 ? -12.823 14.796 7.871 1.00 72.62 199 ASN A CA 1
ATOM 1559 C C . ASN A 1 199 ? -13.899 13.799 7.415 1.00 72.62 199 ASN A C 1
ATOM 1561 O O . ASN A 1 199 ? -15.086 14.081 7.558 1.00 72.62 199 ASN A O 1
ATOM 1565 N N . VAL A 1 200 ? -13.512 12.606 6.953 1.00 73.44 200 VAL A N 1
ATOM 1566 C CA . VAL A 1 200 ? -14.477 11.563 6.570 1.00 73.44 200 VAL A CA 1
ATOM 1567 C C . VAL A 1 200 ? -15.302 11.064 7.751 1.00 73.44 200 VAL A C 1
ATOM 1569 O O . VAL A 1 200 ? -16.509 10.899 7.595 1.00 73.44 200 VAL A O 1
ATOM 1572 N N . VAL A 1 201 ? -14.706 10.917 8.939 1.00 73.62 201 VAL A N 1
ATOM 1573 C CA . VAL A 1 201 ? -15.460 10.599 10.167 1.00 73.62 201 VAL A CA 1
ATOM 1574 C C . VAL A 1 201 ? -16.522 11.664 10.446 1.00 73.62 201 VAL A C 1
ATOM 1576 O O . VAL A 1 201 ? -17.679 11.334 10.673 1.00 73.62 201 VAL A O 1
ATOM 1579 N N . ARG A 1 202 ? -16.159 12.949 10.358 1.00 73.06 202 ARG A N 1
ATOM 1580 C CA . ARG A 1 202 ? -17.083 14.067 10.618 1.00 73.06 202 ARG A CA 1
ATOM 1581 C C . ARG A 1 202 ? -18.220 14.148 9.599 1.00 73.06 202 ARG A C 1
ATOM 1583 O O . ARG A 1 202 ? -19.364 14.376 9.980 1.00 73.06 202 ARG A O 1
ATOM 1590 N N . ILE A 1 203 ? -17.921 13.937 8.316 1.00 73.12 203 ILE A N 1
ATOM 1591 C CA . ILE A 1 203 ? -18.933 13.891 7.247 1.00 73.12 203 ILE A CA 1
ATOM 1592 C C . ILE A 1 203 ? -19.879 12.706 7.463 1.00 73.12 203 ILE A C 1
ATOM 1594 O O . ILE A 1 203 ? -21.091 12.840 7.311 1.00 73.12 203 ILE A O 1
ATOM 1598 N N . HIS A 1 204 ? -19.332 11.551 7.832 1.00 77.12 204 HIS A N 1
ATOM 1599 C CA . HIS A 1 204 ? -20.108 10.350 8.098 1.00 77.12 204 HIS A CA 1
ATOM 1600 C C . HIS A 1 204 ? -21.031 10.516 9.319 1.00 77.12 204 HIS A C 1
ATOM 1602 O O . HIS A 1 204 ? -22.217 10.199 9.241 1.00 77.12 204 HIS A O 1
ATOM 1608 N N . ASP A 1 205 ? -20.518 11.088 10.410 1.00 77.25 205 ASP A N 1
ATOM 1609 C CA . ASP A 1 205 ? -21.285 11.435 11.610 1.00 77.25 205 ASP A CA 1
ATOM 1610 C C . ASP A 1 205 ? -22.442 12.398 11.299 1.00 77.25 205 ASP A C 1
ATOM 1612 O O . ASP A 1 205 ? -23.564 12.203 11.773 1.00 77.25 205 ASP A O 1
ATOM 1616 N N . ALA A 1 206 ? -22.195 13.408 10.457 1.00 75.38 206 ALA A N 1
ATOM 1617 C CA . ALA A 1 206 ? -23.234 14.324 9.996 1.00 75.38 206 ALA A CA 1
ATOM 1618 C C . ALA A 1 206 ? -24.296 13.620 9.143 1.00 75.38 206 ALA A C 1
ATOM 1620 O O . ALA A 1 206 ? -25.484 13.847 9.345 1.00 75.38 206 ALA A O 1
ATOM 1621 N N . GLY A 1 207 ? -23.889 12.715 8.249 1.00 74.69 207 GLY A N 1
ATOM 1622 C CA . GLY A 1 207 ? -24.813 11.920 7.436 1.00 74.69 207 GLY A CA 1
ATOM 1623 C C . GLY A 1 207 ? -25.686 10.949 8.241 1.00 74.69 207 GLY A C 1
ATOM 1624 O O . GLY A 1 207 ? -26.782 10.617 7.798 1.00 74.69 207 GLY A O 1
ATOM 1625 N N . LYS A 1 208 ? -25.235 10.517 9.428 1.00 79.50 208 LYS A N 1
ATOM 1626 C CA . LYS A 1 208 ? -26.016 9.691 10.369 1.00 79.50 208 LYS A CA 1
ATOM 1627 C C . LYS A 1 208 ? -26.920 10.495 11.311 1.00 79.50 208 LYS A C 1
ATOM 1629 O O . LYS A 1 208 ? -27.567 9.904 12.171 1.00 79.50 208 LYS A O 1
ATOM 1634 N N . GLY A 1 209 ? -26.951 11.819 11.176 1.00 78.06 209 GLY A N 1
ATOM 1635 C CA . GLY A 1 209 ? -27.793 12.687 11.995 1.00 78.06 209 GLY A CA 1
ATOM 1636 C C . GLY A 1 209 ? -27.260 12.950 13.406 1.00 78.06 209 GLY A C 1
ATOM 1637 O O . GLY A 1 209 ? -27.982 13.441 14.272 1.00 78.06 209 GLY A O 1
ATOM 1638 N N . LYS A 1 210 ? -25.973 12.672 13.671 1.00 77.75 210 LYS A N 1
ATOM 1639 C CA . LYS A 1 210 ? -25.349 12.907 14.990 1.00 77.75 210 LYS A CA 1
ATOM 1640 C C . LYS A 1 210 ? -25.461 14.366 15.445 1.00 77.75 210 LYS A C 1
ATOM 1642 O O . LYS A 1 210 ? -25.492 14.639 16.642 1.00 77.75 210 LYS A O 1
ATOM 1647 N N . TYR A 1 211 ? -25.538 15.295 14.494 1.00 78.38 211 TYR A N 1
ATOM 1648 C CA . TYR A 1 211 ? -25.636 16.727 14.758 1.00 78.38 211 TYR A CA 1
ATOM 1649 C C . TYR A 1 211 ? -27.041 17.310 14.551 1.00 78.38 211 TYR A C 1
ATOM 1651 O O . TYR A 1 211 ? -27.193 18.526 14.660 1.00 78.38 211 TYR A O 1
ATOM 1659 N N . ASP A 1 212 ? -28.065 16.485 14.302 1.00 80.44 212 ASP A N 1
ATOM 1660 C CA . ASP A 1 212 ? -29.427 16.956 13.988 1.00 80.44 212 ASP A CA 1
ATOM 1661 C C . ASP A 1 212 ? -30.014 17.829 15.105 1.00 80.44 212 ASP A C 1
ATOM 1663 O O . ASP A 1 212 ? -30.733 18.792 14.847 1.00 80.44 212 ASP A O 1
ATOM 1667 N N . ASN A 1 213 ? -29.625 17.547 16.351 1.00 80.88 213 ASN A N 1
ATOM 1668 C CA . ASN A 1 213 ? -30.026 18.311 17.532 1.00 80.88 213 ASN A CA 1
ATOM 1669 C C . ASN A 1 213 ? -28.930 19.262 18.051 1.00 80.88 213 ASN A C 1
ATOM 1671 O O . ASN A 1 213 ? -29.119 19.903 19.083 1.00 80.88 213 ASN A O 1
ATOM 1675 N N . ASN A 1 214 ? -27.779 19.359 17.372 1.00 79.19 214 ASN A N 1
ATOM 1676 C CA . ASN A 1 214 ? -26.652 20.189 17.804 1.00 79.19 214 ASN A CA 1
ATOM 1677 C C . ASN A 1 214 ? -25.913 20.858 16.630 1.00 79.19 214 ASN A C 1
ATOM 1679 O O . ASN A 1 214 ? -24.737 20.606 16.355 1.00 79.19 214 ASN A O 1
ATOM 1683 N N . LEU A 1 215 ? -26.605 21.792 15.975 1.00 79.50 215 LEU A N 1
ATOM 1684 C CA . LEU A 1 215 ? -26.067 22.621 14.889 1.00 79.50 215 LEU A CA 1
ATOM 1685 C C . LEU A 1 215 ? -24.808 23.411 15.289 1.00 79.50 215 LEU A C 1
ATOM 1687 O O . LEU A 1 215 ? -23.961 23.693 14.442 1.00 79.50 215 LEU A O 1
ATOM 1691 N N . SER A 1 216 ? -24.658 23.759 16.572 1.00 80.25 216 SER A N 1
ATOM 1692 C CA . SER A 1 216 ? -23.493 24.510 17.059 1.00 80.25 216 SER A CA 1
ATOM 1693 C C . SER A 1 216 ? -22.195 23.699 16.946 1.00 80.25 216 SER A C 1
ATOM 1695 O O . SER A 1 216 ? -21.159 24.218 16.522 1.00 80.25 216 SER A O 1
ATOM 1697 N N . GLU A 1 217 ? -22.276 22.400 17.233 1.00 76.75 217 GLU A N 1
ATOM 1698 C CA . GLU A 1 217 ? -21.159 21.464 17.161 1.00 76.75 217 GLU A CA 1
ATOM 1699 C C . GLU A 1 217 ? -20.813 21.122 15.708 1.00 76.75 217 GLU A C 1
ATOM 1701 O O . GLU A 1 217 ? -19.633 21.090 15.359 1.00 76.75 217 GLU A O 1
ATOM 1706 N N . LEU A 1 218 ? -21.818 21.003 14.829 1.00 76.88 218 LEU A N 1
ATOM 1707 C CA . LEU A 1 218 ? -21.610 20.850 13.384 1.00 76.88 218 LEU A CA 1
ATOM 1708 C C . LEU A 1 218 ? -20.855 22.041 12.784 1.00 76.88 218 LEU A C 1
ATOM 1710 O O . LEU A 1 218 ? -19.907 21.863 12.020 1.00 76.88 218 LEU A O 1
ATOM 1714 N N . VAL A 1 219 ? -21.247 23.267 13.143 1.00 77.69 219 VAL A N 1
ATOM 1715 C CA . VAL A 1 219 ? -20.581 24.486 12.658 1.00 77.69 219 VAL A CA 1
ATOM 1716 C C . VAL A 1 219 ? -19.150 24.578 13.193 1.00 77.69 219 VAL A C 1
ATOM 1718 O O . VAL A 1 219 ? -18.249 24.979 12.454 1.00 77.69 219 VAL A O 1
ATOM 1721 N N . SER A 1 220 ? -18.915 24.192 14.451 1.00 77.75 220 SER A N 1
ATOM 1722 C CA . SER A 1 220 ? -17.564 24.138 15.022 1.00 77.75 220 SER A CA 1
ATOM 1723 C C . SER A 1 220 ? -16.688 23.112 14.295 1.00 77.75 220 SER A C 1
ATOM 1725 O O . SER A 1 220 ? -15.593 23.448 13.838 1.00 77.75 220 SER A O 1
ATOM 1727 N N . ALA A 1 221 ? -17.208 21.900 14.080 1.00 68.44 221 ALA A N 1
ATOM 1728 C CA . ALA A 1 221 ? -16.533 20.852 13.324 1.00 68.44 221 ALA A CA 1
ATOM 1729 C C . ALA A 1 221 ? -16.225 21.303 11.885 1.00 68.44 221 ALA A C 1
ATOM 1731 O O . ALA A 1 221 ? -15.103 21.121 11.418 1.00 68.44 221 ALA A O 1
ATOM 1732 N N . GLY A 1 222 ? -17.170 21.966 11.209 1.00 69.50 222 GLY A N 1
ATOM 1733 C CA . GLY A 1 222 ? -16.976 22.549 9.876 1.00 69.50 222 GLY A CA 1
ATOM 1734 C C . GLY A 1 222 ? -15.850 23.583 9.821 1.00 69.50 222 GLY A C 1
ATOM 1735 O O . GLY A 1 222 ? -15.016 23.555 8.918 1.00 69.50 222 GLY A O 1
ATOM 1736 N N . ARG A 1 223 ? -15.771 24.463 10.826 1.00 77.12 223 ARG A N 1
ATOM 1737 C CA . ARG A 1 223 ? -14.701 25.470 10.935 1.00 77.12 223 ARG A CA 1
ATOM 1738 C C . ARG A 1 223 ? -13.335 24.847 11.207 1.00 77.12 223 ARG A C 1
ATOM 1740 O O . ARG A 1 223 ? -12.335 25.361 10.717 1.00 77.12 223 ARG A O 1
ATOM 1747 N N . GLU A 1 224 ? -13.272 23.773 11.988 1.00 68.94 224 GLU A N 1
ATOM 1748 C CA . GLU A 1 224 ? -12.028 23.026 12.190 1.00 68.94 224 GLU A CA 1
ATOM 1749 C C . GLU A 1 224 ? -11.572 22.304 10.923 1.00 68.94 224 GLU A C 1
ATOM 1751 O O . GLU A 1 224 ? -10.381 22.323 10.630 1.00 68.94 224 GLU A O 1
ATOM 1756 N N . MET A 1 225 ? -12.496 21.712 10.157 1.00 65.19 225 MET A N 1
ATOM 1757 C CA . MET A 1 225 ? -12.168 21.066 8.880 1.00 65.19 225 MET A CA 1
ATOM 1758 C C . MET A 1 225 ? -11.555 22.063 7.891 1.00 65.19 225 MET A C 1
ATOM 1760 O O . MET A 1 225 ? -10.520 21.767 7.306 1.00 65.19 225 MET A O 1
ATOM 1764 N N . PHE A 1 226 ? -12.126 23.267 7.785 1.00 64.25 226 PHE A N 1
ATOM 1765 C CA . PHE A 1 226 ? -11.636 24.317 6.885 1.00 64.25 226 PHE A CA 1
ATOM 1766 C C . PHE A 1 226 ? -10.257 24.881 7.269 1.00 64.25 226 PHE A C 1
ATOM 1768 O O . PHE A 1 226 ? -9.523 25.357 6.416 1.00 64.25 226 PHE A O 1
ATOM 1775 N N . ARG A 1 227 ? -9.879 24.850 8.555 1.00 63.28 227 ARG A N 1
ATOM 1776 C CA . ARG A 1 227 ? -8.559 25.332 9.012 1.00 63.28 227 ARG A CA 1
ATOM 1777 C C . ARG A 1 227 ? -7.421 24.337 8.772 1.00 63.28 227 ARG A C 1
ATOM 1779 O O . ARG A 1 227 ? -6.265 24.703 8.967 1.00 63.28 227 ARG A O 1
ATOM 1786 N N . LEU A 1 228 ? -7.753 23.083 8.472 1.00 54.00 228 LEU A N 1
ATOM 1787 C CA . LEU A 1 228 ? -6.804 21.977 8.322 1.00 54.00 228 LEU A CA 1
ATOM 1788 C C . LEU A 1 228 ? -6.550 21.595 6.850 1.00 54.00 228 LEU A C 1
ATOM 1790 O O . LEU A 1 228 ? -5.727 20.706 6.612 1.00 54.00 228 LEU A O 1
ATOM 1794 N N . GLU A 1 229 ? -7.253 22.237 5.908 1.00 49.62 229 GLU A N 1
ATOM 1795 C CA . GLU A 1 229 ? -6.991 22.232 4.456 1.00 49.62 229 GLU A CA 1
ATOM 1796 C C . GLU A 1 229 ? -5.988 23.325 4.065 1.00 49.62 229 GLU A C 1
ATOM 1798 O O . GLU A 1 229 ? -5.147 23.031 3.184 1.00 49.62 229 GLU A O 1
#

Organism: Morganella morganii (NCBI:txid582)

Foldseek 3Di:
DDAAAQDADQADDADDLQAQEDAHENYAHQAYHQDRQNHQEDHHEQYAHQAYDLNVLLHDLNRHHHHHNYNHHPVRVVVVVVSVVVSPPDPDDDDLDQLLVLLCVLQDDPDDDPDDCPDSVLSNVVSPDPLNVLVSVLSVLVCVDPCVVPPPCVSVVVNVVVSVLSVDVVLVNVLSVLSVVQSSDDSVCSLVSVLVSVVSVLVVCVVVCVCVVPVPVNVVSVVVNVVSD

Sequence (229 aa):
TLRCNNNQLTSLPPLPTGLQELRCNHNQLTSLPALPAEMLRLSVVNNQLTTLPESIAGLFRATQVDVSGNPLSAHTRQFLETITRDLAYSPAFRKLRPLHLTVADWLTPAKEKADESVPADRWQSFGQEDNAAAFNIFLNRLKETKNFREDPGFKAQIASWLTQLAEDDALREKTFAMATEATSSCKDRGTLALNRMKNVVRIHDAGKGKYDNNLSELVSAGREMFRLE

pLDDT: mean 72.63, std 15.22, range [34.16, 98.12]

Secondary structure (DSSP, 8-state):
-EE--SS--S--PPPPTT--EEE--SS--S--PPPPTT-SEEE--SS--SS--GGGGGS-TT-EEE-TTS---HHHHHHHHHHHHHHHT-S---SPPPHHHHHHHHHS-SS--------TTHHHHHTTSTTHHHHHHHHHHHHHSHHHHH-HHHHHHHHHHHHHHHH-HHHHHHHHHHHHHHHSS-GGGHHHHHHHHHHHHHHHHHHTTTTTT-HHHHHHHHHHHHH--

Radius of gyration: 20.75 Å; chains: 1; bounding box: 52×43×59 Å

InterPro domains:
  IPR029487 Novel E3 ligase domain [PF14496] (106-229)
  IPR029487 Novel E3 ligase domain [PS52053] (98-229)
  IPR032675 Leucine-rich repeat domain superfamily [G3DSA:3.80.10.10] (1-96)
  IPR051071 Leucine-rich repeat-containing bacterial E3 ubiquitin ligases [PTHR47114] (2-229)